Protein AF-A0A9E1MXI5-F1 (afdb_monomer)

Sequence (284 aa):
MLFLLLVFGCGGSERVVERAPMPFLSPFVDTPNLDAPAQVAEIVVINDTTAALSFNVTYGLHQPFLVAPLEAELGLVSLNGKKHMCDCQCGKGRCVECEEPRTELKTVNPGESWAFDWSGKLQSYRTDDDNGWCFDAFAAPAGPYLFKVMKGTAVGRARVVLPTKEKIELRVVEEEGKLTKCPLGEGMVERVARASLERLRRKGGFDERLKDCRVEDAVCVLPDEVEAEKKKRQSSACSVLAVPRGELEVLVYLPLPPDTVGGDVFSHFFDVDGTRVHRVVYTQ

Structure (mmCIF, N/CA/C/O backbone):
data_AF-A0A9E1MXI5-F1
#
_entry.id   AF-A0A9E1MXI5-F1
#
loop_
_atom_site.group_PDB
_atom_site.id
_atom_site.type_symbol
_atom_site.label_atom_id
_atom_site.label_alt_id
_atom_site.label_comp_id
_atom_site.label_asym_id
_atom_site.label_entity_id
_atom_site.label_seq_id
_atom_site.pdbx_PDB_ins_code
_atom_site.Cartn_x
_atom_site.Cartn_y
_atom_site.Cartn_z
_atom_site.occupancy
_atom_site.B_iso_or_equiv
_atom_site.auth_seq_id
_atom_site.auth_comp_id
_atom_site.auth_asym_id
_atom_site.auth_atom_id
_atom_site.pdbx_PDB_model_num
ATOM 1 N N . MET A 1 1 ? -39.745 40.866 -68.109 1.00 35.06 1 MET A N 1
ATOM 2 C CA . MET A 1 1 ? -39.868 39.956 -69.265 1.00 35.06 1 MET A CA 1
ATOM 3 C C . MET A 1 1 ? -39.237 38.627 -68.877 1.00 35.06 1 MET A C 1
ATOM 5 O O . MET A 1 1 ? -38.112 38.655 -68.412 1.00 35.06 1 MET A O 1
ATOM 9 N N . LEU A 1 2 ? -40.026 37.555 -68.994 1.00 32.66 2 LEU A N 1
ATOM 10 C CA . LEU A 1 2 ? -39.719 36.120 -69.120 1.00 32.66 2 LEU A CA 1
ATOM 11 C C . LEU A 1 2 ? -38.576 35.415 -68.340 1.00 32.66 2 LEU A C 1
ATOM 13 O O . LEU A 1 2 ? -37.409 35.779 -68.392 1.00 32.66 2 LEU A O 1
ATOM 17 N N . PHE A 1 3 ? -39.007 34.302 -67.735 1.00 32.47 3 PHE A N 1
ATOM 18 C CA . PHE A 1 3 ? -38.330 33.136 -67.150 1.00 32.47 3 PHE A CA 1
ATOM 19 C C . PHE A 1 3 ? -37.313 32.405 -68.054 1.00 32.47 3 PHE A C 1
ATOM 21 O O . PHE A 1 3 ? -37.551 32.306 -69.254 1.00 32.47 3 PHE A O 1
ATOM 28 N N . LEU A 1 4 ? -36.293 31.766 -67.447 1.00 35.28 4 LEU A N 1
ATOM 29 C CA . LEU A 1 4 ? -36.101 30.293 -67.269 1.00 35.28 4 LEU A CA 1
ATOM 30 C C . LEU A 1 4 ? -34.641 30.017 -66.806 1.00 35.28 4 LEU A C 1
ATOM 32 O O . LEU A 1 4 ? -33.717 30.513 -67.436 1.00 35.28 4 LEU A O 1
ATOM 36 N N . LEU A 1 5 ? -34.350 29.456 -65.619 1.00 38.53 5 LEU A N 1
ATOM 37 C CA . LEU A 1 5 ? -34.440 28.060 -65.116 1.00 38.53 5 LEU A CA 1
ATOM 38 C C . LEU A 1 5 ? -33.410 27.062 -65.694 1.00 38.53 5 LEU A C 1
ATOM 40 O O . LEU A 1 5 ? -33.493 26.741 -66.873 1.00 38.53 5 LEU A O 1
ATOM 44 N N . LEU A 1 6 ? -32.536 26.529 -64.813 1.00 37.66 6 LEU A N 1
ATOM 45 C CA . LEU A 1 6 ? -32.081 25.118 -64.630 1.00 37.66 6 LEU A CA 1
ATOM 46 C C . LEU A 1 6 ? -30.785 25.117 -63.766 1.00 37.66 6 LEU A C 1
ATOM 48 O O . LEU A 1 6 ? -29.785 25.666 -64.205 1.00 37.66 6 LEU A O 1
ATOM 52 N N . VAL A 1 7 ? -30.802 24.812 -62.455 1.00 36.75 7 VAL A N 1
ATOM 53 C CA . VAL A 1 7 ? -30.871 23.508 -61.728 1.00 36.75 7 VAL A CA 1
ATOM 54 C C . VAL A 1 7 ? -29.509 22.787 -61.609 1.00 36.75 7 VAL A C 1
ATOM 56 O O . VAL A 1 7 ? -28.701 22.843 -62.525 1.00 36.75 7 VAL A O 1
ATOM 59 N N . PHE A 1 8 ? -29.343 22.087 -60.469 1.00 35.34 8 PHE A N 1
ATOM 60 C CA . PHE A 1 8 ? -28.219 21.307 -59.899 1.00 35.34 8 PHE A CA 1
ATOM 61 C C . PHE A 1 8 ? -27.323 22.108 -58.933 1.00 35.34 8 PHE A C 1
ATOM 63 O O . PHE A 1 8 ? -26.694 23.072 -59.330 1.00 35.34 8 PHE A O 1
ATOM 70 N N . GLY A 1 9 ? -27.185 21.787 -57.646 1.00 27.69 9 GLY A N 1
ATOM 71 C CA . GLY A 1 9 ? -27.701 20.687 -56.839 1.00 27.69 9 GLY A CA 1
ATOM 72 C C . GLY A 1 9 ? -26.923 20.598 -55.515 1.00 27.69 9 GLY A C 1
ATOM 73 O O . GLY A 1 9 ? -25.747 20.936 -55.468 1.00 27.69 9 GLY A O 1
ATOM 74 N N . CYS A 1 10 ? -27.611 20.090 -54.491 1.00 32.59 10 CYS A N 1
ATOM 75 C CA . CYS A 1 10 ? -27.122 19.476 -53.248 1.00 32.59 10 CYS A CA 1
ATOM 76 C C . CYS A 1 10 ? -26.483 20.349 -52.152 1.00 32.59 10 CYS A C 1
ATOM 78 O O . CYS A 1 10 ? -25.391 20.892 -52.273 1.00 32.59 10 CYS A O 1
ATOM 80 N N . GLY A 1 11 ? -27.189 20.367 -51.016 1.00 28.16 11 GLY A N 1
ATOM 81 C CA . GLY A 1 11 ? -26.728 20.883 -49.739 1.00 28.16 11 GLY A CA 1
ATOM 82 C C . GLY A 1 11 ? -25.524 20.144 -49.157 1.00 28.16 11 GLY A C 1
ATOM 83 O O . GLY A 1 11 ? -25.212 19.006 -49.497 1.00 28.16 11 GLY A O 1
ATOM 84 N N . GLY A 1 12 ? -24.882 20.821 -48.217 1.00 31.66 12 GLY A N 1
ATOM 85 C CA . GLY A 1 12 ? -23.819 20.288 -47.386 1.00 31.66 12 GLY A CA 1
ATOM 86 C C . GLY A 1 12 ? -23.740 21.140 -46.136 1.00 31.66 12 GLY A C 1
ATOM 87 O O . GLY A 1 12 ? -23.006 22.119 -46.103 1.00 31.66 12 GLY A O 1
ATOM 88 N N . SER A 1 13 ? -24.582 20.784 -45.166 1.00 33.81 13 SER A N 1
ATOM 89 C CA . SER A 1 13 ? -24.552 21.249 -43.781 1.00 33.81 13 SER A CA 1
ATOM 90 C C . SER A 1 13 ? -23.116 21.328 -43.275 1.00 33.81 13 SER A C 1
ATOM 92 O O . SER A 1 13 ? -22.321 20.426 -43.556 1.00 33.81 13 SER A O 1
ATOM 94 N N . GLU A 1 14 ? -22.807 22.381 -42.517 1.00 32.41 14 GLU A N 1
ATOM 95 C CA . GLU A 1 14 ? -21.590 22.482 -41.718 1.00 32.41 14 GLU A CA 1
ATOM 96 C C . GLU A 1 14 ? -21.349 21.136 -41.030 1.00 32.41 14 GLU A C 1
ATOM 98 O O . GLU A 1 14 ? -22.114 20.712 -40.161 1.00 32.41 14 GLU A O 1
ATOM 103 N N . ARG A 1 15 ? -20.304 20.420 -41.458 1.00 30.75 15 ARG A N 1
ATOM 104 C CA . ARG A 1 15 ? -19.773 19.305 -40.684 1.00 30.75 15 ARG A CA 1
ATOM 105 C C . ARG A 1 15 ? -19.084 19.926 -39.480 1.00 30.75 15 ARG A C 1
ATOM 107 O O . ARG A 1 15 ? -17.875 20.144 -39.486 1.00 30.75 15 ARG A O 1
ATOM 114 N N . VAL A 1 16 ? -19.869 20.178 -38.436 1.00 30.22 16 VAL A N 1
ATOM 115 C CA . VAL A 1 16 ? -19.395 19.941 -37.078 1.00 30.22 16 VAL A CA 1
ATOM 116 C C . VAL A 1 16 ? -18.851 18.522 -37.120 1.00 30.22 16 VAL A C 1
ATOM 118 O O . VAL A 1 16 ? -19.592 17.565 -37.341 1.00 30.22 16 VAL A O 1
ATOM 121 N N . VAL A 1 17 ? -17.531 18.392 -37.040 1.00 30.12 17 VAL A N 1
ATOM 122 C CA . VAL A 1 17 ? -16.924 17.107 -36.732 1.00 30.12 17 VAL A CA 1
ATOM 123 C C . VAL A 1 17 ? -17.406 16.807 -35.320 1.00 30.12 17 VAL A C 1
ATOM 125 O O . VAL A 1 17 ? -16.814 17.265 -34.345 1.00 30.12 17 VAL A O 1
ATOM 128 N N . GLU A 1 18 ? -18.537 16.104 -35.218 1.00 27.61 18 GLU A N 1
ATOM 129 C CA . GLU A 1 18 ? -18.842 15.272 -34.067 1.00 27.61 18 GLU A CA 1
ATOM 130 C C . GLU A 1 18 ? -17.586 14.432 -33.872 1.00 27.61 18 GLU A C 1
ATOM 132 O O . GLU A 1 18 ? -17.313 13.480 -34.607 1.00 27.61 18 GLU A O 1
ATOM 137 N N . ARG A 1 19 ? -16.751 14.844 -32.914 1.00 28.86 19 ARG A N 1
ATOM 138 C CA . ARG A 1 19 ? -15.863 13.906 -32.255 1.00 28.86 19 ARG A CA 1
ATOM 139 C C . ARG A 1 19 ? -16.803 12.848 -31.713 1.00 28.86 19 ARG A C 1
ATOM 141 O O . ARG A 1 19 ? -17.439 13.060 -30.684 1.00 28.86 19 ARG A O 1
ATOM 148 N N . ALA A 1 20 ? -16.909 11.741 -32.442 1.00 26.41 20 ALA A N 1
ATOM 149 C CA . ALA A 1 20 ? -17.376 10.500 -31.870 1.00 26.41 20 ALA A CA 1
ATOM 150 C C . ALA A 1 20 ? -16.658 10.374 -30.519 1.00 26.41 20 ALA A C 1
ATOM 152 O O . ALA A 1 20 ? -15.431 10.558 -30.490 1.00 26.41 20 ALA A O 1
ATOM 153 N N . PRO A 1 21 ? -17.377 10.174 -29.403 1.00 30.00 21 PRO A N 1
ATOM 154 C CA . PRO A 1 21 ? -16.717 9.903 -28.144 1.00 30.00 21 PRO A CA 1
ATOM 155 C C . PRO A 1 21 ? -15.820 8.701 -28.410 1.00 30.00 21 PRO A C 1
ATOM 157 O O . PRO A 1 21 ? -16.299 7.616 -28.742 1.00 30.00 21 PRO A O 1
ATOM 160 N N . MET A 1 22 ? -14.505 8.925 -28.373 1.00 26.84 22 MET A N 1
ATOM 161 C CA . MET A 1 22 ? -13.573 7.814 -28.386 1.00 26.84 22 MET A CA 1
ATOM 162 C C . MET A 1 22 ? -13.999 6.924 -27.222 1.00 26.84 22 MET A C 1
ATOM 164 O O . MET A 1 22 ? -14.214 7.463 -26.130 1.00 26.84 22 MET A O 1
ATOM 168 N N . PRO A 1 23 ? -14.176 5.610 -27.424 1.00 27.75 23 PRO A N 1
ATOM 169 C CA . PRO A 1 23 ? -14.379 4.720 -26.304 1.00 27.75 23 PRO A CA 1
ATOM 170 C C . PRO A 1 23 ? -13.105 4.807 -25.469 1.00 27.75 23 PRO A C 1
ATOM 172 O O . PRO A 1 23 ? -12.073 4.225 -25.801 1.00 27.75 23 PRO A O 1
ATOM 175 N N . PHE A 1 24 ? -13.159 5.612 -24.411 1.00 30.59 24 PHE A N 1
ATOM 176 C CA . PHE A 1 24 ? -12.214 5.531 -23.322 1.00 30.59 24 PHE A CA 1
ATOM 177 C C . PHE A 1 24 ? -12.440 4.148 -22.722 1.00 30.59 24 PHE A C 1
ATOM 179 O O . PHE A 1 24 ? -13.356 3.932 -21.931 1.00 30.59 24 PHE A O 1
ATOM 186 N N . LEU A 1 25 ? -11.613 3.196 -23.141 1.00 26.44 25 LEU A N 1
ATOM 187 C CA . LEU A 1 25 ? -11.327 2.010 -22.355 1.00 26.44 25 LEU A CA 1
ATOM 188 C C . LEU A 1 25 ? -10.537 2.498 -21.140 1.00 26.44 25 LEU A C 1
ATOM 190 O O . LEU A 1 25 ? -9.312 2.447 -21.092 1.00 26.44 25 LEU A O 1
ATOM 194 N N . SER A 1 26 ? -11.266 3.075 -20.188 1.00 31.66 26 SER A N 1
ATOM 195 C CA . SER A 1 26 ? -10.793 3.214 -18.822 1.00 31.66 26 SER A CA 1
ATOM 196 C C . SER A 1 26 ? -10.493 1.793 -18.330 1.00 31.66 26 SER A C 1
ATOM 198 O O . SER A 1 26 ? -11.356 0.932 -18.497 1.00 31.66 26 SER A O 1
ATOM 200 N N . PRO A 1 27 ? -9.323 1.496 -17.739 1.00 29.91 27 PRO A N 1
ATOM 201 C CA . PRO A 1 27 ? -8.987 0.145 -17.281 1.00 29.91 27 PRO A CA 1
ATOM 202 C C . PRO A 1 27 ? -9.762 -0.267 -16.014 1.00 29.91 27 PRO A C 1
ATOM 204 O O . PRO A 1 27 ? -9.386 -1.208 -15.321 1.00 29.91 27 PRO A O 1
ATOM 207 N N . PHE A 1 28 ? -10.870 0.407 -15.706 1.00 36.94 28 PHE A N 1
ATOM 208 C CA . PHE A 1 28 ? -11.810 -0.064 -14.707 1.00 36.94 28 PHE A CA 1
ATOM 209 C C . PHE A 1 28 ? -12.621 -1.201 -15.326 1.00 36.94 28 PHE A C 1
ATOM 211 O O . PHE A 1 28 ? -13.532 -0.980 -16.123 1.00 36.94 28 PHE A O 1
ATOM 218 N N . VAL A 1 29 ? -12.235 -2.423 -14.954 1.00 39.66 29 VAL A N 1
ATOM 219 C CA . VAL A 1 29 ? -13.127 -3.576 -14.766 1.00 39.66 29 VAL A CA 1
ATOM 220 C C . VAL A 1 29 ? -14.549 -3.079 -14.497 1.00 39.66 29 VAL A C 1
ATOM 222 O O . VAL A 1 29 ? -14.688 -2.235 -13.618 1.00 39.66 29 VAL A O 1
ATOM 225 N N . ASP A 1 30 ? -15.524 -3.566 -15.280 1.00 39.00 30 ASP A N 1
ATOM 226 C CA . ASP A 1 30 ? -16.982 -3.388 -15.172 1.00 39.00 30 ASP A CA 1
ATOM 227 C C . ASP A 1 30 ? -17.447 -2.199 -14.324 1.00 39.00 30 ASP A C 1
ATOM 229 O O . ASP A 1 30 ? -17.249 -2.187 -13.113 1.00 39.00 30 ASP A O 1
ATOM 233 N N . THR A 1 31 ? -18.129 -1.234 -14.959 1.00 38.91 31 THR A N 1
ATOM 234 C CA . THR A 1 31 ? -18.769 -0.069 -14.313 1.00 38.91 31 THR A CA 1
ATOM 235 C C . THR A 1 31 ? -19.131 -0.383 -12.856 1.00 38.91 31 THR A C 1
ATOM 237 O O . THR A 1 31 ? -20.004 -1.230 -12.637 1.00 38.91 31 THR A O 1
ATOM 240 N N . PRO A 1 32 ? -18.437 0.214 -11.860 1.00 50.84 32 PRO A N 1
ATOM 241 C CA . PRO A 1 32 ? -18.594 -0.193 -10.474 1.00 50.84 32 PRO A CA 1
ATOM 242 C C . PRO A 1 32 ? -20.067 -0.105 -10.114 1.00 50.84 32 PRO A C 1
ATOM 244 O O . PRO A 1 32 ? -20.678 0.952 -10.270 1.00 50.84 32 PRO A O 1
ATOM 247 N N . ASN A 1 33 ? -20.658 -1.220 -9.691 1.00 48.62 33 ASN A N 1
ATOM 248 C CA . ASN A 1 33 ? -22.068 -1.231 -9.343 1.00 48.62 33 ASN A CA 1
ATOM 249 C C . ASN A 1 33 ? -22.260 -0.370 -8.084 1.00 48.62 33 ASN A C 1
ATOM 251 O O . ASN A 1 33 ? -22.013 -0.820 -6.962 1.00 48.62 33 ASN A O 1
ATOM 255 N N . LEU A 1 34 ? -22.663 0.887 -8.288 1.00 54.41 34 LEU A N 1
ATOM 256 C CA . LEU A 1 34 ? -22.890 1.884 -7.238 1.00 54.41 34 LEU A CA 1
ATOM 257 C C . LEU A 1 34 ? -23.963 1.415 -6.236 1.00 54.41 34 LEU A C 1
ATOM 259 O O . LEU A 1 34 ? -23.921 1.798 -5.059 1.00 54.41 34 LEU A O 1
ATOM 263 N N . ASP A 1 35 ? -24.845 0.515 -6.684 1.00 53.34 35 ASP A N 1
ATOM 264 C CA . ASP A 1 35 ? -26.020 0.019 -5.968 1.00 53.34 35 ASP A CA 1
ATOM 265 C C . ASP A 1 35 ? -25.824 -1.360 -5.314 1.00 53.34 35 ASP A C 1
ATOM 267 O O . ASP A 1 35 ? -26.742 -1.875 -4.670 1.00 53.34 35 ASP A O 1
ATOM 271 N N . ALA A 1 36 ? -24.641 -1.980 -5.426 1.00 56.03 36 ALA A N 1
ATOM 272 C CA . ALA A 1 36 ? -24.388 -3.250 -4.748 1.00 56.03 36 ALA A CA 1
ATOM 273 C C . ALA A 1 36 ? -24.484 -3.077 -3.212 1.00 56.03 36 ALA A C 1
ATOM 275 O O . ALA A 1 36 ? -23.957 -2.097 -2.665 1.00 56.03 36 ALA A O 1
ATOM 276 N N . PRO A 1 37 ? -25.150 -4.007 -2.494 1.00 53.72 37 PRO A N 1
ATOM 277 C CA . PRO A 1 37 ? -25.359 -3.883 -1.060 1.00 53.72 37 PRO A CA 1
ATOM 278 C C . PRO A 1 37 ? -24.015 -3.892 -0.340 1.00 53.72 37 PRO A C 1
ATOM 280 O O . PRO A 1 37 ? -23.252 -4.857 -0.400 1.00 53.72 37 PRO A O 1
ATOM 283 N N . ALA A 1 38 ? -23.737 -2.792 0.348 1.00 59.81 38 ALA A N 1
ATOM 284 C CA . ALA A 1 38 ? -22.525 -2.639 1.118 1.00 59.81 38 ALA A CA 1
ATOM 285 C C . ALA A 1 38 ? -22.622 -3.502 2.384 1.00 59.81 38 ALA A C 1
ATOM 287 O O . ALA A 1 38 ? -23.613 -3.438 3.117 1.00 59.81 38 ALA A O 1
ATOM 288 N N . GLN A 1 39 ? -21.628 -4.358 2.619 1.00 66.12 39 GLN A N 1
ATOM 289 C CA . GLN A 1 39 ? -21.562 -5.142 3.849 1.00 66.12 39 GLN A CA 1
ATOM 290 C C . GLN A 1 39 ? -20.803 -4.328 4.889 1.00 66.12 39 GLN A C 1
ATOM 292 O O . GLN A 1 39 ? -19.625 -4.030 4.711 1.00 66.12 39 GLN A O 1
ATOM 297 N N . VAL A 1 40 ? -21.504 -3.938 5.953 1.00 67.50 40 VAL A N 1
ATOM 298 C CA . VAL A 1 40 ? -20.901 -3.205 7.066 1.00 67.50 40 VAL A CA 1
ATOM 299 C C . VAL A 1 40 ? -19.959 -4.150 7.805 1.00 67.50 40 VAL A C 1
ATOM 301 O O . VAL A 1 40 ? -20.394 -5.197 8.287 1.00 67.50 40 VAL A O 1
ATOM 304 N N . ALA A 1 41 ? -18.687 -3.772 7.890 1.00 80.81 41 ALA A N 1
ATOM 305 C CA . ALA A 1 41 ? -17.680 -4.456 8.690 1.00 80.81 41 ALA A CA 1
ATOM 306 C C . ALA A 1 41 ? -17.201 -3.521 9.807 1.00 80.81 41 ALA A C 1
ATOM 308 O O . ALA A 1 41 ? -17.111 -2.306 9.615 1.00 80.81 41 ALA A O 1
ATOM 309 N N . GLU A 1 42 ? -16.887 -4.083 10.972 1.00 89.38 42 GLU A N 1
ATOM 310 C CA . GLU A 1 42 ? -16.234 -3.346 12.056 1.00 89.38 42 GLU A CA 1
ATOM 311 C C . GLU A 1 42 ? -14.718 -3.363 11.826 1.00 89.38 42 GLU A C 1
ATOM 313 O O . GLU A 1 42 ? -14.125 -4.430 11.647 1.00 89.38 42 GLU A O 1
ATOM 318 N N . ILE A 1 43 ? -14.084 -2.191 11.851 1.00 90.81 43 ILE A N 1
ATOM 319 C CA . ILE A 1 43 ? -12.624 -2.068 11.849 1.00 90.81 43 ILE A CA 1
ATOM 320 C C . ILE A 1 43 ? -12.176 -1.728 13.264 1.00 90.81 43 ILE A C 1
ATOM 322 O O . ILE A 1 43 ? -12.705 -0.801 13.880 1.00 90.81 43 ILE A O 1
ATOM 326 N N . VAL A 1 44 ? -11.180 -2.458 13.770 1.00 94.19 44 VAL A N 1
ATOM 327 C CA . VAL A 1 44 ? -10.645 -2.258 15.119 1.00 94.19 44 VAL A CA 1
ATOM 328 C C . VAL A 1 44 ? -9.141 -2.079 15.091 1.00 94.19 44 VAL A C 1
ATOM 330 O O . VAL A 1 44 ? -8.397 -2.975 14.707 1.00 94.19 44 VAL A O 1
ATOM 333 N N . VAL A 1 45 ? -8.698 -0.909 15.537 1.00 94.38 45 VAL A N 1
ATOM 334 C CA . VAL A 1 45 ? -7.288 -0.574 15.729 1.00 94.38 45 VAL A CA 1
ATOM 335 C C . VAL A 1 45 ? -6.894 -0.958 17.148 1.00 94.38 45 VAL A C 1
ATOM 337 O O . VAL A 1 45 ? -7.498 -0.466 18.098 1.00 94.38 45 VAL A O 1
ATOM 340 N N . ILE A 1 46 ? -5.893 -1.821 17.294 1.00 96.44 46 ILE A N 1
ATOM 341 C CA . ILE A 1 46 ? -5.385 -2.303 18.585 1.00 96.44 46 ILE A CA 1
ATOM 342 C C . ILE A 1 46 ? -3.964 -1.767 18.747 1.00 96.44 46 ILE A C 1
ATOM 344 O O . ILE A 1 46 ? -3.121 -2.006 17.883 1.00 96.44 46 ILE A O 1
ATOM 348 N N . ASN A 1 47 ? -3.701 -1.016 19.815 1.00 96.81 47 ASN A N 1
ATOM 349 C CA . ASN A 1 47 ? -2.382 -0.440 20.054 1.00 96.81 47 ASN A CA 1
ATOM 350 C C . ASN A 1 47 ? -1.512 -1.393 20.889 1.00 96.81 47 ASN A C 1
ATOM 352 O O . ASN A 1 47 ? -1.553 -1.346 22.116 1.00 96.81 47 ASN A O 1
ATOM 356 N N . ASP A 1 48 ? -0.694 -2.208 20.224 1.00 95.38 48 ASP A N 1
ATOM 357 C CA . ASP A 1 48 ? 0.285 -3.095 20.868 1.00 95.38 48 ASP A CA 1
ATOM 358 C C . ASP A 1 48 ? 1.673 -2.418 21.019 1.00 95.38 48 ASP A C 1
ATOM 360 O O . ASP A 1 48 ? 2.661 -3.080 21.338 1.00 95.38 48 ASP A O 1
ATOM 364 N N . THR A 1 49 ? 1.777 -1.101 20.784 1.00 92.88 49 THR A N 1
ATOM 365 C CA . THR A 1 49 ? 3.024 -0.329 20.954 1.00 92.88 49 THR A CA 1
ATOM 366 C C . THR A 1 49 ? 3.225 0.148 22.392 1.00 92.88 49 THR A C 1
ATOM 368 O O . THR A 1 49 ? 2.350 0.004 23.248 1.00 92.88 49 THR A O 1
ATOM 371 N N . THR A 1 50 ? 4.378 0.765 22.665 1.00 92.62 50 THR A N 1
ATOM 372 C CA . THR A 1 50 ? 4.690 1.308 23.996 1.00 92.62 50 THR A CA 1
ATOM 373 C C . THR A 1 50 ? 4.153 2.724 24.231 1.00 92.62 50 THR A C 1
ATOM 375 O O . THR A 1 50 ? 4.124 3.190 25.372 1.00 92.62 50 THR A O 1
ATOM 378 N N . ALA A 1 51 ? 3.699 3.413 23.179 1.00 92.88 51 ALA A N 1
ATOM 379 C CA . ALA A 1 51 ? 3.272 4.810 23.225 1.00 92.88 51 ALA A CA 1
ATOM 380 C C . ALA A 1 51 ? 1.811 4.995 22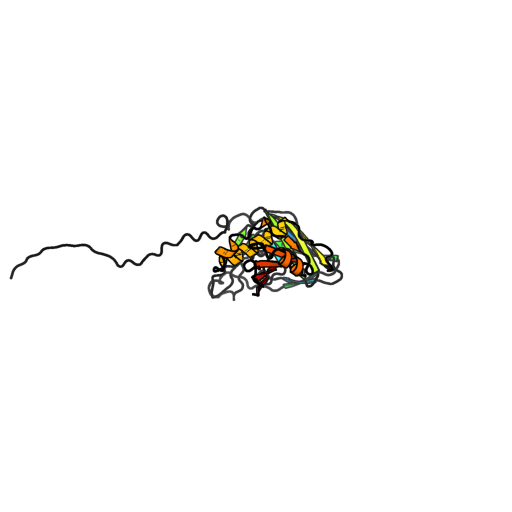.784 1.00 92.88 51 ALA A C 1
ATOM 382 O O . ALA A 1 51 ? 1.232 4.181 22.068 1.00 92.88 51 ALA A O 1
ATOM 383 N N . ALA A 1 52 ? 1.188 6.099 23.203 1.00 93.69 52 ALA A N 1
ATOM 384 C CA . ALA A 1 52 ? -0.155 6.438 22.745 1.00 93.69 52 ALA A CA 1
ATOM 385 C C . ALA A 1 52 ? -0.148 6.829 21.257 1.00 93.69 52 ALA A C 1
ATOM 387 O O . ALA A 1 52 ? 0.675 7.632 20.809 1.00 93.69 52 ALA A O 1
ATOM 388 N N . LEU A 1 53 ? -1.112 6.311 20.498 1.00 92.75 53 LEU A N 1
ATOM 389 C CA . LEU A 1 53 ? -1.278 6.615 19.079 1.00 92.75 53 LEU A CA 1
ATOM 390 C C . LEU A 1 53 ? -2.390 7.644 18.904 1.00 92.75 53 LEU A C 1
ATOM 392 O O . LEU A 1 53 ? -3.509 7.427 19.353 1.00 92.75 53 LEU A O 1
ATOM 396 N N . SER A 1 54 ? -2.087 8.769 18.253 1.00 90.88 54 SER A N 1
ATOM 397 C CA . SER A 1 54 ? -3.060 9.836 17.973 1.00 90.88 54 SER A CA 1
ATOM 398 C C . SER A 1 54 ? -3.308 9.972 16.474 1.00 90.88 54 SER A C 1
ATOM 400 O O . SER A 1 54 ? -2.392 10.317 15.714 1.00 90.88 54 SER A O 1
ATOM 402 N N . PHE A 1 55 ? -4.544 9.729 16.055 1.00 85.88 55 PHE A N 1
ATOM 403 C CA . PHE A 1 55 ? -4.991 9.755 14.669 1.00 85.88 55 PHE A CA 1
ATOM 404 C C . PHE A 1 55 ? -5.896 10.957 14.420 1.00 85.88 55 PHE A C 1
ATOM 406 O O . PHE A 1 55 ? -6.845 11.185 15.165 1.00 85.88 55 PHE A O 1
ATOM 413 N N . ASN A 1 56 ? -5.625 11.689 13.342 1.00 79.56 56 ASN A N 1
ATOM 414 C CA . ASN A 1 56 ? -6.584 12.641 12.796 1.00 79.56 56 ASN A CA 1
ATOM 415 C C . ASN A 1 56 ? -7.519 11.853 11.889 1.00 79.56 56 ASN A C 1
ATOM 417 O O . ASN A 1 56 ? -7.161 11.517 10.760 1.00 79.56 56 ASN A O 1
ATOM 421 N N . VAL A 1 57 ? -8.684 11.499 12.408 1.00 74.19 57 VAL A N 1
ATOM 422 C CA . VAL A 1 57 ? -9.697 10.773 11.659 1.00 74.19 57 VAL A CA 1
ATOM 423 C C . VAL A 1 57 ? -10.397 11.783 10.771 1.00 74.19 57 VAL A C 1
ATOM 425 O O . VAL A 1 57 ? -11.126 12.656 11.235 1.00 74.19 57 VAL A O 1
ATOM 428 N N . THR A 1 58 ? -10.107 11.672 9.484 1.00 68.00 58 THR A N 1
ATOM 429 C CA . THR A 1 58 ? -10.845 12.323 8.410 1.00 68.00 58 THR A CA 1
ATOM 430 C C . THR A 1 58 ? -11.306 11.222 7.465 1.00 68.00 58 THR A C 1
ATOM 432 O O . THR A 1 58 ? -10.751 10.125 7.474 1.00 68.00 58 THR A O 1
ATOM 435 N N . TYR A 1 59 ? -12.307 11.506 6.648 1.00 61.22 59 TYR A N 1
ATOM 436 C CA . TYR A 1 59 ? -12.807 10.583 5.624 1.00 61.22 59 TYR A CA 1
ATOM 437 C C . TYR A 1 59 ? -12.511 11.128 4.206 1.00 61.22 59 TYR A C 1
ATOM 439 O O . TYR A 1 59 ? -13.210 10.815 3.248 1.00 61.22 59 TYR A O 1
ATOM 447 N N . GLY A 1 60 ? -11.488 11.987 4.089 1.00 59.12 60 GLY A N 1
ATOM 448 C CA . GLY A 1 60 ? -10.990 12.578 2.839 1.00 59.12 60 GLY A CA 1
ATOM 449 C C . GLY A 1 60 ? -9.554 12.137 2.521 1.00 59.12 60 GLY A C 1
ATOM 450 O O . GLY A 1 60 ? -9.130 11.049 2.914 1.00 59.12 60 GLY A O 1
ATOM 451 N N . LEU A 1 61 ? -8.767 12.994 1.854 1.00 57.06 61 LEU A N 1
ATOM 452 C CA . LEU A 1 61 ? -7.389 12.682 1.419 1.00 57.06 61 LEU A CA 1
ATOM 453 C C . LEU A 1 61 ? -6.412 12.371 2.564 1.00 57.06 61 LEU A C 1
ATOM 455 O O . LEU A 1 61 ? -5.375 11.738 2.348 1.00 57.06 61 LEU A O 1
ATOM 459 N N . HIS A 1 62 ? -6.731 12.826 3.773 1.00 62.12 62 HIS A N 1
ATOM 460 C CA . HIS A 1 62 ? -5.862 12.756 4.945 1.00 62.12 62 HIS A CA 1
ATOM 461 C C . HIS A 1 62 ? -6.291 11.692 5.957 1.00 62.12 62 HIS A C 1
ATOM 463 O O . HIS A 1 62 ? -5.885 11.754 7.120 1.00 62.12 62 HIS A O 1
ATOM 469 N N . GLN A 1 63 ? -7.124 10.728 5.553 1.00 71.81 63 GLN A N 1
ATOM 470 C CA . GLN A 1 63 ? -7.502 9.642 6.449 1.00 71.81 63 GLN A CA 1
ATOM 471 C C . GLN A 1 63 ? -6.256 8.825 6.857 1.00 71.81 63 GLN A C 1
ATOM 473 O O . GLN A 1 63 ? -5.354 8.615 6.040 1.00 71.81 63 GLN A O 1
ATOM 478 N N . PRO A 1 64 ? -6.187 8.320 8.100 1.00 72.56 64 PRO A N 1
ATOM 479 C CA . PRO A 1 64 ? -5.023 7.577 8.586 1.00 72.56 64 PRO A CA 1
ATOM 480 C C . PRO A 1 64 ? -4.972 6.132 8.057 1.00 72.56 64 PRO A C 1
ATOM 482 O O . PRO A 1 64 ? -4.011 5.410 8.328 1.00 72.56 64 PRO A O 1
ATOM 485 N N . PHE A 1 65 ? -6.006 5.709 7.323 1.00 80.69 65 PHE A N 1
ATOM 486 C CA . PHE A 1 65 ? -6.178 4.358 6.809 1.00 80.69 65 PHE A CA 1
ATOM 487 C C . PHE A 1 65 ? -5.827 4.271 5.329 1.00 80.69 65 PHE A C 1
ATOM 489 O O . PHE A 1 65 ? -6.284 5.072 4.510 1.00 80.69 65 PHE A O 1
ATOM 496 N N . LEU A 1 66 ? -5.073 3.240 4.981 1.00 79.94 66 LEU A N 1
ATOM 497 C CA . LEU A 1 66 ? -4.825 2.845 3.608 1.00 79.94 66 LEU A CA 1
ATOM 498 C C . LEU A 1 66 ? -5.496 1.498 3.357 1.00 79.94 66 LEU A C 1
ATOM 500 O O . LEU A 1 66 ? -5.385 0.575 4.165 1.00 79.94 66 LEU A O 1
ATOM 504 N N . VAL A 1 67 ? -6.185 1.403 2.226 1.00 84.06 67 VAL A N 1
ATOM 505 C CA . VAL A 1 67 ? -6.744 0.153 1.719 1.00 84.06 67 VAL A CA 1
ATOM 506 C C . VAL A 1 67 ? -6.193 -0.052 0.326 1.00 84.06 67 VAL A C 1
ATOM 508 O O . VAL A 1 67 ? -6.156 0.891 -0.460 1.00 84.06 67 VAL A O 1
ATOM 511 N N . ALA A 1 68 ? -5.755 -1.265 0.023 1.00 82.38 68 ALA A N 1
ATOM 512 C CA . ALA A 1 68 ? -5.233 -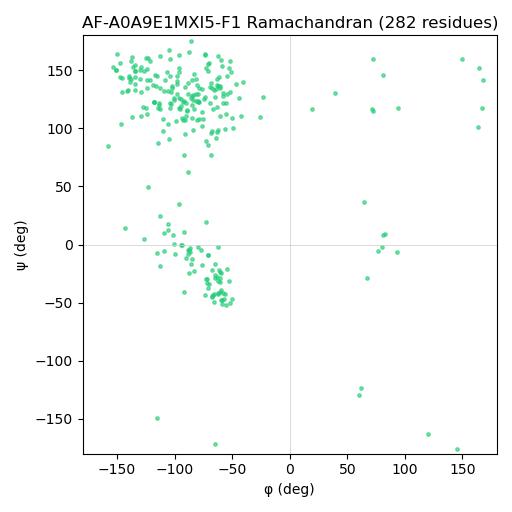1.582 -1.294 1.00 82.38 68 ALA A CA 1
ATOM 513 C C . ALA A 1 68 ? -5.669 -2.976 -1.741 1.00 82.38 68 ALA A C 1
ATOM 515 O O . ALA A 1 68 ? -5.522 -3.924 -0.962 1.00 82.38 68 ALA A O 1
ATOM 516 N N . PRO A 1 69 ? -6.173 -3.126 -2.978 1.00 81.69 69 PRO A N 1
ATOM 517 C CA . PRO A 1 69 ? -6.324 -4.445 -3.570 1.00 81.69 69 PRO A CA 1
ATOM 518 C C . PRO A 1 69 ? -4.937 -5.076 -3.733 1.00 81.69 69 PRO A C 1
ATOM 520 O O . PRO A 1 69 ? -3.982 -4.412 -4.136 1.00 81.69 69 PRO A O 1
ATOM 523 N N . LEU A 1 70 ? -4.810 -6.359 -3.400 1.00 76.56 70 LEU A N 1
ATOM 524 C CA . LEU A 1 70 ? -3.537 -7.073 -3.520 1.00 76.56 70 LEU A CA 1
ATOM 525 C C . LEU A 1 70 ? -3.278 -7.591 -4.940 1.00 76.56 70 LEU A C 1
ATOM 527 O O . LEU A 1 70 ? -2.113 -7.792 -5.283 1.00 76.56 70 LEU A O 1
ATOM 531 N N . GLU A 1 71 ? -4.337 -7.763 -5.736 1.00 70.38 71 GLU A N 1
ATOM 532 C CA . GLU A 1 71 ? -4.318 -8.375 -7.076 1.00 70.38 71 GLU A CA 1
ATOM 533 C C . GLU A 1 71 ? -4.695 -7.413 -8.219 1.00 70.38 71 GLU A C 1
ATOM 535 O O . GLU A 1 71 ? -4.570 -7.780 -9.383 1.00 70.38 71 GLU A O 1
ATOM 540 N N . ALA A 1 72 ? -5.143 -6.189 -7.922 1.00 63.62 72 ALA A N 1
ATOM 541 C CA . ALA A 1 72 ? -5.539 -5.209 -8.940 1.00 63.62 72 ALA A CA 1
ATOM 542 C C . ALA A 1 72 ? -4.491 -4.096 -9.123 1.00 63.62 72 ALA A C 1
ATOM 544 O O . ALA A 1 72 ? -3.588 -3.934 -8.297 1.00 63.62 72 ALA A O 1
ATOM 545 N N . GLU A 1 73 ? -4.629 -3.308 -10.199 1.00 62.12 73 GLU A N 1
ATOM 546 C CA . GLU A 1 73 ? -3.808 -2.112 -10.422 1.00 62.12 73 GLU A CA 1
ATOM 547 C C . GLU A 1 73 ? -3.873 -1.154 -9.217 1.00 62.12 73 GLU A C 1
ATOM 549 O O . GLU A 1 73 ? -4.908 -0.998 -8.560 1.00 62.12 73 GLU A O 1
ATOM 554 N N . LEU A 1 74 ? -2.752 -0.480 -8.941 1.00 58.50 74 LEU A N 1
ATOM 555 C CA . LEU A 1 74 ? -2.645 0.477 -7.843 1.00 58.50 74 LEU A CA 1
ATOM 556 C C . LEU A 1 74 ? -3.495 1.724 -8.120 1.00 58.50 74 LEU A C 1
ATOM 558 O O . LEU A 1 74 ? -3.056 2.668 -8.780 1.00 58.50 74 LEU A O 1
ATOM 562 N N . GLY A 1 75 ? -4.708 1.735 -7.576 1.00 58.41 75 GLY A N 1
ATOM 563 C CA . GLY A 1 75 ? -5.559 2.914 -7.474 1.00 58.41 75 GLY A CA 1
ATOM 564 C C . GLY A 1 75 ? -5.425 3.593 -6.110 1.00 58.41 75 GLY A C 1
ATOM 565 O O . GLY A 1 75 ? -5.228 2.938 -5.088 1.00 58.41 75 GLY A O 1
ATOM 566 N N . LEU A 1 76 ? -5.577 4.919 -6.073 1.00 60.22 76 LEU A N 1
ATOM 567 C CA . LEU A 1 76 ? -5.804 5.644 -4.821 1.00 60.22 76 LEU A CA 1
ATOM 568 C C . LEU A 1 76 ? -7.233 5.351 -4.354 1.00 60.22 76 LEU A C 1
ATOM 570 O O . LEU A 1 76 ? -8.167 6.061 -4.728 1.00 60.22 76 LEU A O 1
ATOM 574 N N . VAL A 1 77 ? -7.393 4.289 -3.566 1.00 72.19 77 VAL A N 1
ATOM 575 C CA . VAL A 1 77 ? -8.660 3.959 -2.910 1.00 72.19 77 VAL A CA 1
ATOM 576 C C . VAL A 1 77 ? -8.581 4.263 -1.420 1.00 72.19 77 VAL A C 1
ATOM 578 O O . VAL A 1 77 ? -7.520 4.238 -0.795 1.00 72.19 77 VAL A O 1
ATOM 581 N N . SER A 1 78 ? -9.718 4.628 -0.855 1.00 75.56 78 SER A N 1
ATOM 582 C CA . SER A 1 78 ? -9.865 5.006 0.545 1.00 75.56 78 SER A CA 1
ATOM 583 C C . SER A 1 78 ? -11.116 4.378 1.136 1.00 75.56 78 SER A C 1
ATOM 585 O O . SER A 1 78 ? -12.006 3.958 0.394 1.00 75.56 78 SER A O 1
ATOM 587 N N . LEU A 1 79 ? -11.188 4.304 2.465 1.00 77.31 79 LEU A N 1
ATOM 588 C CA . LEU A 1 79 ? -12.421 3.894 3.127 1.00 77.31 79 LEU A CA 1
ATOM 589 C C . LEU A 1 79 ? -13.491 4.950 2.850 1.00 77.31 79 LEU A C 1
ATOM 591 O O . LEU A 1 79 ? -13.275 6.130 3.108 1.00 77.31 79 LEU A O 1
ATOM 595 N N . ASN A 1 80 ? -14.653 4.534 2.352 1.00 72.50 80 ASN A N 1
ATOM 596 C CA . ASN A 1 80 ? -15.810 5.416 2.358 1.00 72.50 80 ASN A CA 1
ATOM 597 C C . ASN A 1 80 ? -16.449 5.414 3.754 1.00 72.50 80 ASN A C 1
ATOM 599 O O . ASN A 1 80 ? -16.767 4.350 4.304 1.00 72.50 80 ASN A O 1
ATOM 603 N N . GLY A 1 81 ? -16.694 6.603 4.300 1.00 60.09 81 GLY A N 1
ATOM 604 C CA . GLY A 1 81 ? -17.505 6.772 5.505 1.00 60.09 81 GLY A CA 1
ATOM 605 C C . GLY A 1 81 ? -18.973 6.371 5.289 1.00 60.09 81 GLY A C 1
ATOM 606 O O . GLY A 1 81 ? -19.357 5.821 4.257 1.00 60.09 81 GLY A O 1
ATOM 607 N N . LYS A 1 82 ? -19.840 6.650 6.272 1.00 54.25 82 LYS A N 1
ATOM 608 C CA . LYS A 1 82 ? -21.290 6.379 6.157 1.00 54.25 82 LYS A CA 1
ATOM 609 C C . LYS A 1 82 ? -22.024 7.326 5.180 1.00 54.25 82 LYS A C 1
ATOM 611 O O . LYS A 1 82 ? -23.192 7.077 4.897 1.00 54.25 82 LYS A O 1
ATOM 616 N N . LYS A 1 83 ? -21.390 8.395 4.675 1.00 54.72 83 LYS A N 1
ATOM 617 C CA . LYS A 1 83 ? -22.002 9.428 3.810 1.00 54.72 83 LYS A CA 1
ATOM 618 C C . 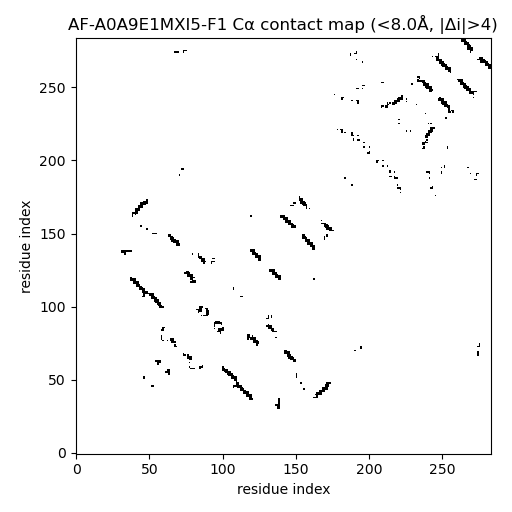LYS A 1 83 ? -21.077 9.836 2.658 1.00 54.72 83 LYS A C 1
ATOM 620 O O . LYS A 1 83 ? -19.872 9.645 2.765 1.00 54.72 83 LYS A O 1
ATOM 625 N N . HIS A 1 84 ? -21.650 10.398 1.587 1.00 54.88 84 HIS A N 1
ATOM 626 C CA . HIS A 1 84 ? -20.900 11.009 0.481 1.00 54.88 84 HIS A CA 1
ATOM 627 C C . HIS A 1 84 ? -20.040 12.170 0.982 1.00 54.88 84 HIS A C 1
ATOM 629 O O . HIS A 1 84 ? -20.511 13.006 1.755 1.00 54.88 84 HIS A O 1
ATOM 635 N N . MET A 1 85 ? -18.786 12.225 0.532 1.00 57.34 85 MET A N 1
ATOM 636 C CA . MET A 1 85 ? -17.825 13.223 0.987 1.00 57.34 85 MET A CA 1
ATOM 637 C C . MET A 1 85 ? -17.061 13.844 -0.171 1.00 57.34 85 MET A C 1
ATOM 639 O O . MET A 1 85 ? -16.819 13.207 -1.195 1.00 57.34 85 MET A O 1
ATOM 643 N N . CYS A 1 86 ? -16.686 15.106 0.010 1.00 59.44 86 CYS A N 1
ATOM 644 C CA . CYS A 1 86 ? -15.838 15.829 -0.918 1.00 59.44 86 CYS A CA 1
ATOM 645 C C . CYS A 1 86 ? -14.826 16.687 -0.141 1.00 59.44 86 CYS A C 1
ATOM 647 O O . CYS A 1 86 ? -15.161 17.258 0.896 1.00 59.44 86 CYS A O 1
ATOM 649 N N . ASP A 1 87 ? -13.603 16.805 -0.656 1.00 57.22 87 ASP A N 1
ATOM 650 C CA . ASP A 1 87 ? -12.561 17.729 -0.186 1.00 57.22 87 ASP A CA 1
ATOM 651 C C . ASP A 1 87 ? -12.716 19.086 -0.908 1.00 57.22 87 ASP A C 1
ATOM 653 O O . ASP A 1 87 ? -11.913 19.511 -1.742 1.00 57.22 87 ASP A O 1
ATOM 657 N N . CYS A 1 88 ? -13.857 19.734 -0.682 1.00 58.88 88 CYS A N 1
ATOM 658 C CA . CYS A 1 88 ? -14.207 21.061 -1.195 1.00 58.88 88 CYS A CA 1
ATOM 659 C C . CYS A 1 88 ? -15.154 21.756 -0.212 1.00 58.88 88 CYS A C 1
ATOM 661 O O . CYS A 1 88 ? -15.747 21.122 0.658 1.00 58.88 88 CYS A O 1
ATOM 663 N N . GLN A 1 89 ? -15.308 23.076 -0.348 1.00 59.25 89 GLN A N 1
ATOM 664 C CA . GLN A 1 89 ? -16.214 23.834 0.511 1.00 59.25 89 GLN A CA 1
ATOM 665 C C . GLN A 1 89 ? -17.671 23.433 0.233 1.00 59.25 89 GLN A C 1
ATOM 667 O O . GLN A 1 89 ? -18.175 23.659 -0.872 1.00 59.25 89 GLN A O 1
ATOM 672 N N . CYS A 1 90 ? -18.345 22.865 1.237 1.00 61.19 90 CYS A N 1
ATOM 673 C CA . CYS A 1 90 ? -19.724 22.420 1.077 1.00 61.19 90 CYS A CA 1
ATOM 674 C C . CYS A 1 90 ? -20.667 23.587 0.768 1.00 61.19 90 CYS A C 1
ATOM 676 O O . CYS A 1 90 ? -20.488 24.715 1.236 1.00 61.19 90 CYS A O 1
ATOM 678 N N . GLY A 1 91 ? -21.646 23.316 -0.097 1.00 57.97 91 GLY A N 1
ATOM 679 C CA . GLY A 1 91 ? -22.578 24.324 -0.608 1.00 57.97 91 GLY A CA 1
ATOM 680 C C . GLY A 1 91 ? -22.055 25.146 -1.794 1.00 57.97 91 GLY A C 1
ATOM 681 O O . GLY A 1 91 ? -22.713 26.106 -2.197 1.00 57.97 91 GLY A O 1
ATOM 682 N N . LYS A 1 92 ? -20.903 24.789 -2.384 1.00 58.28 92 LYS A N 1
ATOM 683 C CA . LYS A 1 92 ? -20.377 25.420 -3.609 1.00 58.28 92 LYS A CA 1
ATOM 684 C C . LYS A 1 92 ? -20.182 24.418 -4.749 1.00 58.28 92 LYS A C 1
ATOM 686 O O . LYS A 1 92 ? -19.695 23.310 -4.548 1.00 58.28 92 LYS A O 1
ATOM 691 N N . GLY A 1 93 ? -20.489 24.844 -5.977 1.00 66.69 93 GLY A N 1
ATOM 692 C CA . GLY A 1 93 ? -20.194 24.074 -7.192 1.00 66.69 93 GLY A CA 1
ATOM 693 C C . GLY A 1 93 ? -20.880 22.704 -7.217 1.00 66.69 93 GLY A C 1
ATOM 694 O O . GLY A 1 93 ? -22.080 22.623 -6.986 1.00 66.69 93 GLY A O 1
ATOM 695 N N . ARG A 1 94 ? -20.124 21.632 -7.495 1.00 57.84 94 ARG A N 1
ATOM 696 C CA . ARG A 1 94 ? -20.616 20.236 -7.471 1.00 57.84 94 ARG A CA 1
ATOM 697 C C . ARG A 1 94 ? -20.690 19.634 -6.057 1.00 57.84 94 ARG A C 1
ATOM 699 O O . ARG A 1 94 ? -21.158 18.516 -5.898 1.00 57.84 94 ARG A O 1
ATOM 706 N N . CYS A 1 95 ? -20.284 20.382 -5.032 1.00 62.09 95 CYS A N 1
ATOM 707 C CA . CYS A 1 95 ? -20.209 19.942 -3.639 1.00 62.09 95 CYS A CA 1
ATOM 708 C C . CYS A 1 95 ? -21.457 20.342 -2.829 1.00 62.09 95 CYS A C 1
ATOM 710 O O . CYS A 1 95 ? -21.370 20.724 -1.661 1.00 62.09 95 CYS A O 1
ATOM 712 N N . VAL A 1 96 ? -22.631 20.339 -3.469 1.00 57.31 96 VAL A N 1
ATOM 713 C CA . VAL A 1 96 ? -23.889 20.831 -2.871 1.00 57.31 96 VAL A CA 1
ATOM 714 C C . VAL A 1 96 ? -24.424 19.867 -1.810 1.00 57.31 96 VAL A C 1
ATOM 716 O O . VAL A 1 96 ? -25.045 20.299 -0.846 1.00 57.31 96 VAL A O 1
ATOM 719 N N . GLU A 1 97 ? -24.137 18.574 -1.966 1.00 53.34 97 GLU A N 1
ATOM 720 C CA . GLU A 1 97 ? -24.636 17.496 -1.104 1.00 53.34 97 GLU A CA 1
ATOM 721 C C . GLU A 1 97 ? -23.566 16.937 -0.148 1.00 53.34 97 GLU A C 1
ATOM 723 O O . GLU A 1 97 ? -23.774 15.885 0.455 1.00 53.34 97 GLU A O 1
ATOM 728 N N . CYS A 1 98 ? -22.414 17.608 0.007 1.00 60.19 98 CYS A N 1
ATOM 729 C CA . CYS A 1 98 ? -21.376 17.132 0.924 1.00 60.19 98 CYS A CA 1
ATOM 730 C C . CYS A 1 98 ? -21.626 17.550 2.375 1.00 60.19 98 CYS A C 1
ATOM 732 O O . CYS A 1 98 ? -22.119 18.643 2.658 1.00 60.19 98 CYS A O 1
ATOM 734 N N . GLU A 1 99 ? -21.216 16.688 3.305 1.00 56.00 99 GLU A N 1
ATOM 735 C CA . GLU A 1 99 ? -20.919 17.106 4.673 1.00 56.00 99 GLU A CA 1
ATOM 736 C C . GLU A 1 99 ? -19.457 17.542 4.763 1.00 56.00 99 GLU A C 1
ATOM 738 O O . GLU A 1 99 ? -18.577 16.898 4.186 1.00 56.00 99 GLU A O 1
ATOM 743 N N . GLU A 1 100 ? -19.190 18.630 5.492 1.00 56.00 100 GLU A N 1
ATOM 744 C CA . GLU A 1 100 ? -17.816 19.082 5.708 1.00 56.00 100 GLU A CA 1
ATOM 745 C C . GLU A 1 100 ? -17.008 17.987 6.423 1.00 56.00 100 GLU A C 1
ATOM 747 O O . GLU A 1 100 ? -17.506 17.384 7.386 1.00 56.00 100 GLU A O 1
ATOM 752 N N . PRO A 1 101 ? -15.759 17.720 5.996 1.00 55.44 101 PRO A N 1
ATOM 753 C CA . PRO A 1 101 ? -14.917 16.740 6.657 1.00 55.44 101 PRO A CA 1
ATOM 754 C C . PRO A 1 101 ? -14.677 17.161 8.109 1.00 55.44 101 PRO A C 1
ATOM 756 O O . PRO A 1 101 ? -13.967 18.124 8.401 1.00 55.44 101 PRO A O 1
ATOM 759 N N . ARG A 1 102 ? -15.255 16.409 9.048 1.00 57.81 102 ARG A N 1
ATOM 760 C CA . ARG A 1 102 ? -14.917 16.546 10.464 1.00 57.81 102 ARG A CA 1
ATOM 761 C C . ARG A 1 102 ? -13.557 15.913 10.693 1.00 57.81 102 ARG A C 1
ATOM 763 O O . ARG A 1 102 ? -13.343 14.753 10.353 1.00 57.81 102 ARG A O 1
ATOM 770 N N . THR A 1 103 ? -12.645 16.693 11.261 1.00 65.69 103 THR A N 1
ATOM 771 C CA . THR A 1 103 ? -11.384 16.167 11.779 1.00 65.69 103 THR A CA 1
ATOM 772 C C . THR A 1 103 ? -11.598 15.820 13.239 1.00 65.69 103 THR A C 1
ATOM 774 O O . THR A 1 103 ? -11.726 16.708 14.081 1.00 65.69 103 THR A O 1
ATOM 777 N N . GLU A 1 104 ? -11.661 14.530 13.538 1.00 74.19 104 GLU A N 1
ATOM 778 C CA . GLU A 1 104 ? -11.737 14.041 14.910 1.00 74.19 104 GLU A CA 1
ATOM 779 C C . GLU A 1 104 ? -10.353 13.562 15.341 1.00 74.19 104 GLU A C 1
ATOM 781 O O . GLU A 1 104 ? -9.728 12.742 14.669 1.00 74.19 104 GLU A O 1
ATOM 786 N N . LEU A 1 105 ? -9.849 14.075 16.465 1.00 85.19 105 LEU A N 1
ATOM 787 C CA . LEU A 1 105 ? -8.626 13.546 17.058 1.00 85.19 105 LEU A CA 1
ATOM 788 C C . LEU A 1 105 ? -8.985 12.326 17.902 1.00 85.19 105 LEU A C 1
ATOM 790 O O . LEU A 1 105 ? -9.685 12.446 18.909 1.00 85.19 105 LEU A O 1
ATOM 794 N N . LYS A 1 106 ? -8.475 11.158 17.514 1.00 90.31 106 LYS A N 1
ATOM 795 C CA . LYS A 1 106 ? -8.637 9.926 18.279 1.00 90.31 106 LYS A CA 1
ATOM 796 C C . LYS A 1 106 ? -7.306 9.451 18.834 1.00 90.31 106 LYS A C 1
ATOM 798 O O . LYS A 1 106 ? -6.394 9.135 18.075 1.00 90.31 106 LYS A O 1
ATOM 803 N N . THR A 1 107 ? -7.233 9.346 20.156 1.00 94.19 107 THR A N 1
ATOM 804 C CA . THR A 1 107 ? -6.091 8.760 20.863 1.00 94.19 107 THR A CA 1
ATOM 805 C C . THR A 1 107 ? -6.420 7.341 21.319 1.00 94.19 107 THR A C 1
ATOM 807 O O . THR A 1 107 ? -7.522 7.095 21.814 1.00 94.19 107 THR A O 1
ATOM 810 N N . VAL A 1 108 ? -5.473 6.421 21.135 1.00 95.50 108 VAL A N 1
ATOM 811 C CA . VAL A 1 108 ? -5.525 5.023 21.589 1.00 95.50 108 VAL A CA 1
ATOM 812 C C . VAL A 1 108 ? -4.292 4.771 22.454 1.00 95.50 108 VAL A C 1
ATOM 814 O O . VAL A 1 108 ? -3.167 4.816 21.943 1.00 95.50 108 VAL A O 1
ATOM 817 N N . ASN A 1 109 ? -4.468 4.560 23.760 1.00 97.06 109 ASN A N 1
ATOM 818 C CA . ASN A 1 109 ? -3.338 4.302 24.660 1.00 97.06 109 ASN A CA 1
ATOM 819 C C . ASN A 1 109 ? -2.776 2.880 24.455 1.00 97.06 109 ASN A C 1
ATOM 821 O O . ASN A 1 109 ? -3.449 2.047 23.843 1.00 97.06 109 ASN A O 1
ATOM 825 N N . PRO A 1 110 ? -1.553 2.580 24.929 1.00 97.00 110 PRO A N 1
ATOM 826 C CA . PRO A 1 110 ? -1.007 1.222 24.900 1.00 97.00 110 PRO A CA 1
ATOM 827 C C . PRO A 1 110 ? -1.965 0.192 25.512 1.00 97.00 110 PRO A C 1
ATOM 829 O O . PRO A 1 110 ? -2.497 0.405 26.601 1.00 97.00 110 PRO A O 1
ATOM 832 N N . GLY A 1 111 ? -2.195 -0.916 24.807 1.00 94.56 111 GLY A N 1
ATOM 833 C CA . GLY A 1 111 ? -3.122 -1.984 25.193 1.00 94.56 111 GLY A CA 1
ATOM 834 C C . GLY A 1 111 ? -4.609 -1.676 24.969 1.00 94.56 111 GLY A C 1
ATOM 835 O O . GLY A 1 111 ? -5.442 -2.562 25.158 1.00 94.56 111 GLY A O 1
ATOM 836 N N . GLU A 1 112 ? -4.970 -0.456 24.560 1.00 97.44 112 GLU A N 1
ATOM 837 C CA . GLU A 1 112 ? -6.351 -0.106 24.222 1.00 97.44 112 GLU A CA 1
ATOM 838 C C . GLU A 1 112 ? -6.685 -0.415 22.758 1.00 97.44 112 GLU A C 1
ATOM 840 O O . GLU A 1 112 ? -5.817 -0.618 21.902 1.00 97.44 112 GLU A O 1
ATOM 845 N N . SER A 1 113 ? -7.986 -0.405 22.461 1.00 95.88 113 SER A N 1
ATOM 846 C CA . SER A 1 113 ? -8.493 -0.525 21.099 1.00 95.88 113 SER A CA 1
ATOM 847 C C . SER A 1 113 ? -9.495 0.574 20.758 1.00 95.88 113 SER A C 1
ATOM 849 O O . SER A 1 113 ? -10.188 1.120 21.619 1.00 95.88 113 SER A O 1
ATOM 851 N N . TRP A 1 114 ? -9.572 0.899 19.4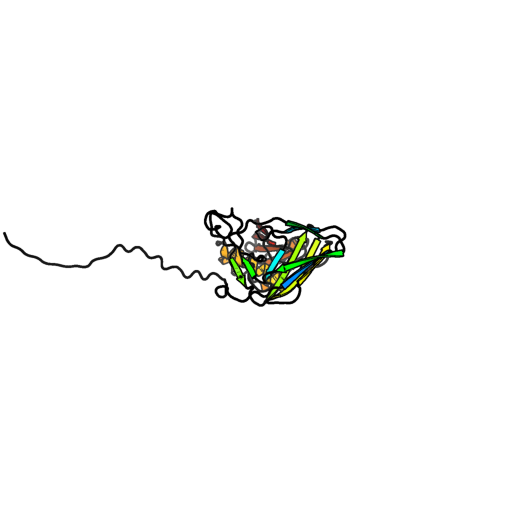72 1.00 94.12 114 TRP A N 1
ATOM 852 C CA . TRP A 1 114 ? -10.567 1.793 18.901 1.00 94.12 114 TRP A CA 1
ATOM 853 C C . TRP A 1 114 ? -11.298 1.086 17.763 1.00 94.12 114 TRP A C 1
ATOM 855 O O . TRP A 1 114 ? -10.687 0.723 16.761 1.00 94.12 114 TRP A O 1
ATOM 865 N N . ALA A 1 115 ? -12.608 0.911 17.935 1.00 91.38 115 ALA A N 1
ATOM 866 C CA . ALA A 1 115 ? -13.501 0.327 16.945 1.00 91.38 115 ALA A CA 1
ATOM 867 C C . ALA A 1 115 ? -14.348 1.398 16.247 1.00 91.38 115 ALA A C 1
ATOM 869 O O . ALA A 1 115 ? -14.758 2.381 16.876 1.00 91.38 115 ALA A O 1
ATOM 870 N N . PHE A 1 116 ? -14.627 1.192 14.962 1.00 86.50 116 PHE A N 1
ATOM 871 C CA . PHE A 1 116 ? -15.589 1.982 14.200 1.00 86.50 116 PHE A CA 1
ATOM 872 C C . PHE A 1 116 ? -16.216 1.157 13.070 1.00 86.50 116 PHE A C 1
ATOM 874 O O . PHE A 1 116 ? -15.593 0.256 12.506 1.00 86.50 116 PHE A O 1
ATOM 881 N N . ASP A 1 117 ? -17.456 1.498 12.721 1.00 83.69 117 ASP A N 1
ATOM 882 C CA . ASP A 1 117 ? -18.158 0.882 11.598 1.00 83.69 117 ASP A CA 1
ATOM 883 C C . ASP A 1 117 ? -17.643 1.439 10.268 1.00 83.69 117 ASP A C 1
ATOM 885 O O . ASP A 1 117 ? -17.599 2.658 10.068 1.00 83.69 117 ASP A O 1
ATOM 889 N N . TRP A 1 118 ? -17.373 0.555 9.314 1.00 83.12 118 TRP A N 1
ATOM 890 C CA . TRP A 1 118 ? -17.107 0.914 7.928 1.00 83.12 118 TRP A CA 1
ATOM 891 C C . TRP A 1 118 ? -18.276 0.508 7.029 1.00 83.12 118 TRP A C 1
ATOM 893 O O . TRP A 1 118 ? -18.878 -0.549 7.197 1.00 83.12 118 TRP A O 1
ATOM 903 N N . SER A 1 119 ? -18.597 1.350 6.044 1.00 76.06 119 SER A N 1
ATOM 904 C CA . SER A 1 119 ? -19.727 1.134 5.135 1.00 76.06 119 SER A CA 1
ATOM 905 C C . SER A 1 119 ? -19.575 -0.093 4.233 1.00 76.06 119 SER A C 1
ATOM 907 O O . SER A 1 119 ? -20.567 -0.514 3.656 1.00 76.06 119 SER A O 1
ATOM 909 N N . GLY A 1 120 ? -18.368 -0.647 4.075 1.00 77.75 120 GLY A N 1
ATOM 910 C CA . GLY A 1 120 ? -18.068 -1.692 3.088 1.00 77.75 120 GLY A CA 1
ATOM 911 C C . GLY A 1 120 ? -17.842 -1.156 1.671 1.00 77.75 120 GLY A C 1
ATOM 912 O O . GLY A 1 120 ? -17.547 -1.926 0.755 1.00 77.75 120 GLY A O 1
ATOM 913 N N . LYS A 1 121 ? -17.978 0.163 1.473 1.00 80.31 121 LYS A N 1
ATOM 914 C CA . LYS A 1 121 ? -17.667 0.840 0.211 1.00 80.31 121 LYS A CA 1
ATOM 915 C C . LYS A 1 121 ? -16.275 1.465 0.261 1.00 80.31 121 LYS A C 1
ATOM 917 O O . LYS A 1 121 ? -15.825 1.960 1.298 1.00 80.31 121 LYS A O 1
ATOM 922 N N . LEU A 1 122 ? -15.603 1.451 -0.879 1.00 81.69 122 LEU A N 1
ATOM 923 C CA . LEU A 1 122 ? -14.384 2.210 -1.117 1.00 81.69 122 LEU A CA 1
ATOM 924 C C . LEU A 1 122 ? -14.736 3.515 -1.821 1.00 81.69 122 LEU A C 1
ATOM 926 O O . LEU A 1 122 ? -15.829 3.665 -2.362 1.00 81.69 122 LEU A O 1
ATOM 930 N N . GLN A 1 123 ? -13.806 4.457 -1.805 1.00 77.62 123 GLN A N 1
ATOM 931 C CA . GLN A 1 123 ? -13.921 5.696 -2.557 1.00 77.62 123 GLN A CA 1
ATOM 932 C C . GLN A 1 123 ? -12.647 5.953 -3.358 1.00 77.62 123 GLN A C 1
ATOM 934 O O . GLN A 1 123 ? -11.548 5.653 -2.881 1.00 77.62 123 GLN A O 1
ATOM 939 N N . SER A 1 124 ? -12.792 6.484 -4.572 1.00 73.62 124 SER A N 1
ATOM 940 C CA . SER A 1 124 ? -11.677 6.832 -5.462 1.00 73.62 124 SER A CA 1
ATOM 941 C C . SER A 1 124 ? -11.731 8.297 -5.868 1.00 73.62 124 SER A C 1
ATOM 943 O O . SER A 1 124 ? -12.803 8.896 -5.954 1.00 73.62 124 SER A O 1
ATOM 945 N N . TYR A 1 125 ? -10.560 8.865 -6.140 1.00 66.56 125 TYR A N 1
ATOM 946 C CA . TYR A 1 125 ? -10.433 10.250 -6.568 1.00 66.56 125 TYR A CA 1
ATOM 947 C C . TYR A 1 125 ? -10.768 10.439 -8.059 1.00 66.56 125 TYR A C 1
ATOM 949 O O . TYR A 1 125 ? -10.262 9.688 -8.894 1.00 66.56 125 TYR A O 1
ATOM 957 N N . ARG A 1 126 ? -11.561 11.467 -8.399 1.00 60.12 126 ARG A N 1
ATOM 958 C CA . ARG A 1 126 ? -11.762 11.919 -9.787 1.00 60.12 126 ARG A CA 1
ATOM 959 C C . ARG A 1 126 ? -10.716 12.975 -10.131 1.00 60.12 126 ARG A C 1
ATOM 961 O O . ARG A 1 126 ? -10.773 14.083 -9.619 1.00 60.12 126 ARG A O 1
ATOM 968 N N . THR A 1 127 ? -9.772 12.649 -11.008 1.00 53.47 127 THR A N 1
ATOM 969 C CA . THR A 1 127 ? -8.633 13.524 -11.342 1.00 53.47 127 THR A CA 1
ATOM 970 C C . THR A 1 127 ? -8.958 14.768 -12.161 1.00 53.47 127 THR A C 1
ATOM 972 O O . THR A 1 127 ? -8.089 15.626 -12.285 1.00 53.47 127 THR A O 1
ATOM 975 N N . ASP A 1 128 ? -10.180 14.896 -12.674 1.00 52.44 128 ASP A N 1
ATOM 976 C CA . ASP A 1 128 ? -10.470 15.797 -13.794 1.00 52.44 128 ASP A CA 1
ATOM 977 C C . ASP A 1 128 ? -11.307 17.034 -13.402 1.00 52.44 128 ASP A C 1
ATOM 979 O O . ASP A 1 128 ? -11.777 17.75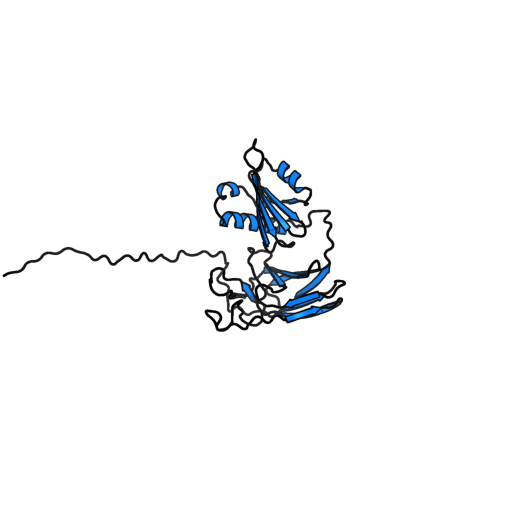8 -14.278 1.00 52.44 128 ASP A O 1
ATOM 983 N N . ASP A 1 129 ? -11.513 17.295 -12.105 1.00 51.94 129 ASP A N 1
ATOM 984 C CA . ASP A 1 129 ? -12.374 18.390 -11.639 1.00 51.94 129 ASP A CA 1
ATOM 985 C C . ASP A 1 129 ? -11.573 19.582 -11.079 1.00 51.94 129 ASP A C 1
ATOM 987 O O . ASP A 1 129 ? -11.112 19.592 -9.939 1.00 51.94 129 ASP A O 1
ATOM 991 N N . ASP A 1 130 ? -11.493 20.647 -11.882 1.00 51.09 130 ASP A N 1
ATOM 992 C CA . ASP A 1 130 ? -10.763 21.899 -11.614 1.00 51.09 130 ASP A CA 1
ATOM 993 C C . ASP A 1 130 ? -11.248 22.709 -10.386 1.00 51.09 130 ASP A C 1
ATOM 995 O O . ASP A 1 130 ? -10.681 23.757 -10.088 1.00 51.09 130 ASP A O 1
ATOM 999 N N . ASN A 1 131 ? -12.294 22.284 -9.663 1.00 50.12 131 ASN A N 1
ATOM 1000 C CA . ASN A 1 131 ? -12.906 23.084 -8.586 1.00 50.12 131 ASN A CA 1
ATOM 1001 C C . ASN A 1 131 ? -13.392 22.297 -7.349 1.00 50.12 131 ASN A C 1
ATOM 1003 O O . ASN A 1 131 ? -14.119 22.855 -6.522 1.00 50.12 131 ASN A O 1
ATOM 1007 N N . GLY A 1 132 ? -12.999 21.032 -7.171 1.00 53.59 132 GLY A N 1
ATOM 1008 C CA . GLY A 1 132 ? -13.289 20.301 -5.932 1.00 53.59 132 GLY A CA 1
ATOM 1009 C C . GLY A 1 132 ? -13.021 18.803 -6.009 1.00 53.59 132 GLY A C 1
ATOM 1010 O O . GLY A 1 132 ? -13.309 18.174 -7.022 1.00 53.59 132 GLY A O 1
ATOM 1011 N N . TRP A 1 133 ? -12.503 18.225 -4.921 1.00 60.66 133 TRP A N 1
ATOM 1012 C CA . TRP A 1 133 ? -12.146 16.808 -4.861 1.00 60.66 133 TRP A CA 1
ATOM 1013 C C . TRP A 1 133 ? -13.338 15.995 -4.337 1.00 60.66 133 TRP A C 1
ATOM 1015 O O . TRP A 1 133 ? -13.379 15.637 -3.163 1.00 60.66 133 TRP A O 1
ATOM 1025 N N . CYS A 1 134 ? -14.350 15.743 -5.167 1.00 62.47 134 CYS A N 1
ATOM 1026 C CA . CYS A 1 134 ? -15.421 14.812 -4.794 1.00 62.47 134 CYS A CA 1
ATOM 1027 C C . CYS A 1 134 ? -14.996 13.359 -5.032 1.00 62.47 134 CYS A C 1
ATOM 1029 O O . CYS A 1 134 ? -14.313 13.052 -6.013 1.00 62.47 134 CYS A O 1
ATOM 1031 N N . PHE A 1 135 ? -15.404 12.469 -4.124 1.00 70.06 135 PHE A N 1
ATOM 1032 C CA . PHE A 1 135 ? -15.089 11.047 -4.205 1.00 70.06 135 PHE A CA 1
ATOM 1033 C C . PHE A 1 135 ? -16.318 10.246 -4.636 1.00 70.06 135 PHE A C 1
ATOM 1035 O O . PHE A 1 135 ? -17.403 10.387 -4.065 1.00 70.06 135 PHE A O 1
ATOM 1042 N N . ASP A 1 136 ? -16.134 9.367 -5.620 1.00 70.69 136 ASP A N 1
ATOM 1043 C CA . ASP A 1 136 ? -17.164 8.403 -5.997 1.00 70.69 136 ASP A CA 1
ATOM 1044 C C . ASP A 1 136 ? -17.045 7.187 -5.073 1.00 70.69 136 ASP A C 1
ATOM 1046 O O . ASP A 1 136 ? -16.000 6.532 -5.017 1.00 70.69 136 ASP A O 1
ATOM 1050 N N . ALA A 1 137 ? -18.113 6.902 -4.326 1.00 76.19 137 ALA A N 1
ATOM 1051 C CA . ALA A 1 137 ? -18.200 5.721 -3.480 1.00 76.19 137 ALA A CA 1
ATOM 1052 C C . ALA A 1 137 ? -18.664 4.515 -4.305 1.00 76.19 137 ALA A C 1
ATOM 1054 O O . ALA A 1 137 ? -19.705 4.563 -4.957 1.00 76.19 137 ALA A O 1
ATOM 1055 N N . PHE A 1 138 ? -17.938 3.406 -4.226 1.00 78.06 138 PHE A N 1
ATOM 1056 C CA . PHE A 1 138 ? -18.231 2.174 -4.952 1.00 78.06 138 PHE A CA 1
ATOM 1057 C C . PHE A 1 138 ? -18.078 0.954 -4.042 1.00 78.06 138 PHE A C 1
ATOM 1059 O O . PHE A 1 138 ? -17.336 0.973 -3.058 1.00 78.06 138 PHE A O 1
ATOM 1066 N N . ALA A 1 139 ? -18.797 -0.126 -4.337 1.00 79.44 139 ALA A N 1
ATOM 1067 C CA . ALA A 1 139 ? -18.585 -1.386 -3.632 1.00 79.44 139 ALA A CA 1
ATOM 1068 C C . ALA A 1 139 ? -17.188 -1.934 -3.958 1.00 79.44 139 ALA A C 1
ATOM 1070 O O . ALA A 1 139 ? -16.803 -1.969 -5.125 1.00 79.44 139 ALA A O 1
ATOM 1071 N N . ALA A 1 140 ? -16.435 -2.360 -2.939 1.00 79.69 140 ALA A N 1
ATOM 1072 C CA . ALA A 1 140 ? -15.130 -2.972 -3.164 1.00 79.69 140 ALA A CA 1
ATOM 1073 C C . ALA A 1 140 ? -15.276 -4.210 -4.072 1.00 79.69 140 ALA A C 1
ATOM 1075 O O . ALA A 1 140 ? -16.101 -5.076 -3.756 1.00 79.69 140 ALA A O 1
ATOM 1076 N N . PRO A 1 141 ? -14.502 -4.320 -5.169 1.00 82.44 141 PRO A N 1
ATOM 1077 C CA . PRO A 1 141 ? -14.416 -5.559 -5.930 1.00 82.44 141 PRO A CA 1
ATOM 1078 C C . PRO A 1 141 ? -14.101 -6.756 -5.028 1.00 82.44 141 PRO A C 1
ATOM 1080 O O . PRO A 1 141 ? -13.419 -6.626 -4.011 1.00 82.44 141 PRO A O 1
ATOM 1083 N N . ALA A 1 142 ? -14.611 -7.931 -5.390 1.00 84.44 142 ALA A N 1
ATOM 1084 C CA . ALA A 1 142 ? -14.299 -9.140 -4.643 1.00 84.44 142 ALA A CA 1
ATOM 1085 C C . ALA A 1 142 ? -12.819 -9.508 -4.826 1.00 84.44 142 ALA A C 1
ATOM 1087 O O . ALA A 1 142 ? -12.296 -9.427 -5.937 1.00 84.44 142 ALA A O 1
ATOM 1088 N N . GLY A 1 143 ? -12.156 -9.929 -3.750 1.00 84.75 143 GLY A N 1
ATOM 1089 C CA . GLY A 1 143 ? -10.750 -10.330 -3.797 1.00 84.75 143 GLY A CA 1
ATOM 1090 C C . GLY A 1 143 ? -9.969 -9.981 -2.532 1.00 84.75 143 GLY A C 1
ATOM 1091 O O . GLY A 1 143 ? -10.550 -9.510 -1.553 1.00 84.75 143 GLY A O 1
ATOM 1092 N N . PRO A 1 144 ? -8.654 -10.241 -2.514 1.00 86.25 144 PRO A N 1
ATOM 1093 C CA . PRO A 1 144 ? -7.800 -9.962 -1.368 1.00 86.25 144 PRO A CA 1
ATOM 1094 C C . PRO A 1 144 ? -7.373 -8.488 -1.300 1.00 86.25 144 PRO A C 1
ATOM 1096 O O . PRO A 1 144 ? -6.948 -7.885 -2.287 1.00 86.25 144 PRO A O 1
ATOM 1099 N N . TYR A 1 145 ? -7.420 -7.929 -0.093 1.00 87.19 145 TYR A N 1
ATOM 1100 C CA . TYR A 1 145 ? -7.067 -6.550 0.233 1.00 87.19 145 TYR A CA 1
ATOM 1101 C C . TYR A 1 145 ? -6.105 -6.486 1.417 1.00 87.19 145 TYR A C 1
ATOM 1103 O O . TYR A 1 145 ? -6.143 -7.320 2.326 1.00 87.19 145 TYR A O 1
ATOM 1111 N N . LEU A 1 146 ? -5.268 -5.452 1.425 1.00 87.50 146 LEU A N 1
ATOM 1112 C CA . LEU A 1 146 ? -4.487 -5.031 2.580 1.00 87.50 146 LEU A CA 1
ATOM 1113 C C . LEU A 1 146 ? -5.123 -3.782 3.189 1.00 87.50 146 LEU A C 1
ATOM 1115 O O . LEU A 1 146 ? -5.235 -2.753 2.524 1.00 87.50 146 LEU A O 1
ATOM 1119 N N . PHE A 1 147 ? -5.487 -3.875 4.462 1.00 89.88 147 PHE A N 1
ATOM 1120 C CA . PHE A 1 147 ? -5.841 -2.739 5.302 1.00 89.88 147 PHE A CA 1
ATOM 1121 C C . PHE A 1 147 ? -4.626 -2.354 6.131 1.00 89.88 147 PHE A C 1
ATOM 1123 O O . PHE A 1 147 ? -3.920 -3.225 6.652 1.00 89.88 147 PHE A O 1
ATOM 1130 N N . LYS A 1 148 ? -4.383 -1.053 6.257 1.00 87.69 148 LYS A N 1
ATOM 1131 C CA . LYS A 1 148 ? -3.199 -0.527 6.922 1.00 87.69 148 LYS A CA 1
ATOM 1132 C C . LYS A 1 148 ? -3.490 0.773 7.657 1.00 87.69 148 LYS A C 1
ATOM 1134 O O . LYS A 1 148 ? -4.235 1.620 7.171 1.00 87.69 148 LYS A O 1
ATOM 1139 N N . VAL A 1 149 ? -2.845 0.942 8.806 1.00 88.50 149 VAL A N 1
ATOM 1140 C CA . VAL A 1 149 ? -2.811 2.188 9.579 1.00 88.50 149 VAL A CA 1
ATOM 1141 C C . VAL A 1 149 ? -1.372 2.465 10.010 1.00 88.50 149 VAL A C 1
ATOM 1143 O O . VAL A 1 149 ? -0.648 1.538 10.375 1.00 88.50 149 VAL A O 1
ATOM 1146 N N . MET A 1 150 ? -0.933 3.724 9.934 1.00 83.31 150 MET A N 1
ATOM 1147 C CA . MET A 1 150 ? 0.436 4.116 10.297 1.00 83.31 150 MET A CA 1
ATOM 1148 C C . MET A 1 150 ? 0.480 5.374 11.160 1.00 83.31 150 MET A C 1
ATOM 1150 O O . MET A 1 150 ? -0.271 6.327 10.937 1.00 83.31 150 MET A O 1
ATOM 1154 N N . LYS A 1 151 ? 1.429 5.403 12.101 1.00 84.19 151 LYS A N 1
ATOM 1155 C CA . LYS A 1 151 ? 1.798 6.588 12.880 1.00 84.19 151 LYS A CA 1
ATOM 1156 C C . LYS A 1 151 ? 3.294 6.560 13.206 1.00 84.19 151 LYS A C 1
ATOM 1158 O O . LYS A 1 151 ? 3.724 5.857 14.111 1.00 84.19 151 LYS A O 1
ATOM 1163 N N . GLY A 1 152 ? 4.094 7.357 12.498 1.00 80.88 152 GLY A N 1
ATOM 1164 C CA . GLY A 1 152 ? 5.552 7.297 12.654 1.00 80.88 152 GLY A CA 1
ATOM 1165 C C . GLY A 1 152 ? 6.073 5.910 12.265 1.00 80.88 152 GLY A C 1
ATOM 1166 O O . GLY A 1 152 ? 5.798 5.459 11.159 1.00 80.88 152 GLY A O 1
ATOM 1167 N N . THR A 1 153 ? 6.779 5.238 13.177 1.00 78.88 153 THR A N 1
ATOM 1168 C CA . THR A 1 153 ? 7.278 3.857 13.014 1.00 78.88 153 THR A CA 1
ATOM 1169 C C . THR A 1 153 ? 6.273 2.782 13.444 1.00 78.88 153 THR A C 1
ATOM 1171 O O . THR A 1 153 ? 6.543 1.594 13.291 1.00 78.88 153 THR A O 1
ATOM 1174 N N . ALA A 1 154 ? 5.121 3.180 13.991 1.00 86.25 154 ALA A N 1
ATOM 1175 C CA . ALA A 1 154 ? 4.069 2.266 14.406 1.00 86.25 154 ALA A CA 1
ATOM 1176 C C . ALA A 1 154 ? 3.170 1.908 13.215 1.00 86.25 154 ALA A C 1
ATOM 1178 O O . ALA A 1 154 ? 2.596 2.802 12.578 1.00 86.25 154 ALA A O 1
ATOM 1179 N N . VAL A 1 155 ? 3.021 0.614 12.924 1.00 87.75 155 VAL A N 1
ATOM 1180 C CA . VAL A 1 155 ? 2.263 0.122 11.766 1.00 87.75 155 VAL A CA 1
ATOM 1181 C C . VAL A 1 155 ? 1.339 -1.026 12.156 1.00 87.75 155 VAL A C 1
ATOM 1183 O O . VAL A 1 155 ? 1.752 -1.967 12.828 1.00 87.75 155 VAL A O 1
ATOM 1186 N N . GLY A 1 156 ? 0.083 -0.955 11.710 1.00 89.56 156 GLY A N 1
ATOM 1187 C CA . GLY A 1 156 ? -0.875 -2.056 11.790 1.00 89.56 156 GLY A CA 1
ATOM 1188 C C . GLY A 1 156 ? -1.332 -2.489 10.406 1.00 89.56 156 GLY A C 1
ATOM 1189 O O . GLY A 1 156 ? -1.591 -1.643 9.549 1.00 89.56 156 GLY A O 1
ATOM 1190 N N . ARG A 1 157 ? -1.417 -3.806 10.186 1.00 90.44 157 ARG A N 1
ATOM 1191 C CA . ARG A 1 157 ? -1.772 -4.414 8.895 1.00 90.44 157 ARG A CA 1
ATOM 1192 C C . ARG A 1 157 ? -2.739 -5.575 9.079 1.00 90.44 157 ARG A C 1
ATOM 1194 O O . ARG A 1 157 ? -2.559 -6.377 9.988 1.00 90.44 157 ARG A O 1
ATOM 1201 N N . ALA A 1 158 ? -3.691 -5.707 8.163 1.00 90.44 158 ALA A N 1
ATOM 1202 C CA . ALA A 1 158 ? -4.564 -6.871 8.063 1.00 90.44 158 ALA A CA 1
ATOM 1203 C C . ALA A 1 158 ? -4.792 -7.239 6.599 1.00 90.44 158 ALA A C 1
ATOM 1205 O O . ALA A 1 158 ? -5.095 -6.375 5.774 1.00 90.44 158 ALA A O 1
ATOM 1206 N N . ARG A 1 159 ? -4.662 -8.528 6.277 1.00 90.31 159 ARG A N 1
ATOM 1207 C CA . ARG A 1 159 ? -5.060 -9.069 4.973 1.00 90.31 159 ARG A CA 1
ATOM 1208 C C . ARG A 1 159 ? -6.459 -9.647 5.093 1.00 90.31 159 ARG A C 1
ATOM 1210 O O . ARG A 1 159 ? -6.700 -10.473 5.967 1.00 90.31 159 ARG A O 1
ATOM 1217 N N . VAL A 1 160 ? -7.354 -9.207 4.221 1.00 90.19 160 VAL A N 1
ATOM 1218 C CA . VAL A 1 160 ? -8.779 -9.540 4.272 1.00 90.19 160 VAL A CA 1
ATOM 1219 C C . VAL A 1 160 ? -9.265 -9.820 2.861 1.00 90.19 160 VAL A C 1
ATOM 1221 O O . VAL A 1 160 ? -8.885 -9.115 1.931 1.00 90.19 160 VAL A O 1
ATOM 1224 N N . VAL A 1 161 ? -10.116 -10.827 2.691 1.00 89.38 161 VAL A N 1
ATOM 1225 C CA . VAL A 1 161 ? -10.831 -11.043 1.429 1.00 89.38 161 VAL A CA 1
ATOM 1226 C C . VAL A 1 161 ? -12.170 -10.314 1.508 1.00 89.38 161 VAL A C 1
ATOM 1228 O O . VAL A 1 161 ? -12.939 -10.541 2.439 1.00 89.38 161 VAL A O 1
ATOM 1231 N N . LEU A 1 162 ? -12.431 -9.414 0.561 1.00 87.06 162 LEU A N 1
ATOM 1232 C CA . LEU A 1 162 ? -13.695 -8.689 0.443 1.00 87.06 162 LEU A CA 1
ATOM 1233 C C . LEU A 1 162 ? -14.634 -9.380 -0.565 1.00 87.06 162 LEU A C 1
ATOM 1235 O O . LEU A 1 162 ? -14.148 -10.009 -1.509 1.00 87.06 162 LEU A O 1
ATOM 1239 N N . PRO A 1 163 ? -15.967 -9.244 -0.405 1.00 86.44 163 PRO A N 1
ATOM 1240 C CA . PRO A 1 163 ? -16.649 -8.633 0.741 1.00 86.44 163 PRO A CA 1
ATOM 1241 C C . PRO A 1 163 ? -16.559 -9.514 2.000 1.00 86.44 163 PRO A C 1
ATOM 1243 O O . PRO A 1 163 ? -16.554 -10.738 1.906 1.00 86.44 163 PRO A O 1
ATOM 1246 N N . THR A 1 164 ? -16.537 -8.892 3.181 1.00 85.25 164 THR A N 1
ATOM 1247 C CA . THR A 1 164 ? -16.559 -9.598 4.472 1.00 85.25 164 THR A CA 1
ATOM 1248 C C . THR A 1 164 ? -17.552 -8.960 5.440 1.00 85.25 164 THR A C 1
ATOM 1250 O O . THR A 1 164 ? -17.840 -7.767 5.346 1.00 85.25 164 THR A O 1
ATOM 1253 N N . LYS A 1 165 ? -18.048 -9.762 6.387 1.00 82.31 165 LYS A N 1
ATOM 1254 C CA . LYS A 1 165 ? -18.775 -9.304 7.588 1.00 82.31 165 LYS A CA 1
ATOM 1255 C C . LYS A 1 165 ? -17.956 -9.485 8.862 1.00 82.31 165 LYS A C 1
ATOM 1257 O O . LYS A 1 165 ? -18.414 -9.126 9.943 1.00 82.31 165 LYS A O 1
ATOM 1262 N N . GLU A 1 166 ? -16.791 -10.113 8.745 1.00 88.62 166 GLU A N 1
ATOM 1263 C CA . GLU A 1 166 ? -15.908 -10.325 9.877 1.00 88.62 166 GLU A CA 1
ATOM 1264 C C . GLU A 1 166 ? -15.248 -9.011 10.283 1.00 88.62 166 GLU A C 1
ATOM 1266 O O . GLU A 1 166 ? -15.035 -8.102 9.476 1.00 88.62 166 GLU A O 1
ATOM 1271 N N . LYS A 1 167 ? -14.926 -8.933 11.570 1.00 91.31 167 LYS A N 1
ATOM 1272 C CA . LYS A 1 167 ? -14.173 -7.830 12.144 1.00 91.31 167 LYS A CA 1
ATOM 1273 C C . LYS A 1 167 ? -12.767 -7.794 11.547 1.00 91.31 167 LYS A C 1
ATOM 1275 O O . LYS A 1 167 ? -12.085 -8.815 11.490 1.00 91.31 167 LYS A O 1
ATOM 1280 N N . ILE A 1 168 ? -12.324 -6.606 11.151 1.00 92.44 168 ILE A N 1
ATOM 1281 C CA . ILE A 1 168 ? -10.980 -6.370 10.621 1.00 92.44 168 ILE A CA 1
ATOM 1282 C C . ILE A 1 168 ? -10.113 -5.808 11.748 1.00 92.44 168 ILE A C 1
ATOM 1284 O O . ILE A 1 168 ? -10.258 -4.647 12.133 1.00 92.44 168 ILE A O 1
ATOM 1288 N N . GLU A 1 169 ? -9.210 -6.628 12.284 1.00 95.38 169 GLU A N 1
ATOM 1289 C CA . GLU A 1 169 ? -8.312 -6.227 13.373 1.00 95.38 169 GLU A CA 1
ATOM 1290 C C . GLU A 1 169 ? -6.959 -5.735 12.848 1.00 95.38 169 GLU A C 1
ATOM 1292 O O . GLU A 1 169 ? -6.198 -6.477 12.232 1.00 95.38 169 GLU A O 1
ATOM 1297 N N . LEU A 1 170 ? -6.635 -4.476 13.139 1.00 93.94 170 LEU A N 1
ATOM 1298 C CA . LEU A 1 170 ? -5.360 -3.835 12.833 1.00 93.94 170 LEU A CA 1
ATOM 1299 C C . LEU A 1 170 ? -4.537 -3.712 14.117 1.00 93.94 170 LEU A C 1
ATOM 1301 O O . LEU A 1 170 ? -4.629 -2.713 14.832 1.00 93.94 170 LEU A O 1
ATOM 1305 N N . ARG A 1 171 ? -3.721 -4.730 14.402 1.00 94.50 171 ARG A N 1
ATOM 1306 C CA . ARG A 1 171 ? -2.748 -4.703 15.505 1.00 94.50 171 ARG A CA 1
ATOM 1307 C C . ARG A 1 171 ? -1.541 -3.861 15.125 1.00 94.50 171 ARG A C 1
ATOM 1309 O O . ARG A 1 171 ? -0.819 -4.213 14.194 1.00 94.50 171 ARG A O 1
ATOM 1316 N N . VAL A 1 172 ? -1.358 -2.740 15.814 1.00 93.31 172 VAL A N 1
ATOM 1317 C CA . VAL A 1 172 ? -0.290 -1.774 15.557 1.00 93.31 172 VAL A CA 1
ATOM 1318 C C . VAL A 1 172 ? 0.914 -2.096 16.431 1.00 93.31 172 VAL A C 1
ATOM 1320 O O . VAL A 1 172 ? 0.798 -2.095 17.653 1.00 93.31 172 VAL A O 1
ATOM 1323 N N . VAL A 1 173 ? 2.065 -2.319 15.799 1.00 90.94 173 VAL A N 1
ATOM 1324 C CA . VAL A 1 173 ? 3.351 -2.621 16.449 1.00 90.94 173 VAL A CA 1
ATOM 1325 C C . VAL A 1 173 ? 4.427 -1.630 16.003 1.00 90.94 173 VAL A C 1
ATOM 1327 O O . VAL A 1 173 ? 4.271 -0.974 14.972 1.00 90.94 173 VAL A O 1
ATOM 1330 N N . GLU A 1 174 ? 5.517 -1.509 16.761 1.00 85.75 174 GLU A N 1
ATOM 1331 C CA . GLU A 1 174 ? 6.696 -0.736 16.350 1.00 85.75 174 GLU A CA 1
ATOM 1332 C C . GLU A 1 174 ? 7.551 -1.569 15.383 1.00 85.75 174 GLU A C 1
ATOM 1334 O O . GLU A 1 174 ? 7.960 -2.683 15.709 1.00 85.75 174 GLU A O 1
ATOM 1339 N N . GLU A 1 175 ? 7.820 -1.052 14.183 1.00 74.69 175 GLU A N 1
ATOM 1340 C CA . GLU A 1 175 ? 8.759 -1.698 13.260 1.00 74.69 175 GLU A CA 1
ATOM 1341 C C . GLU A 1 175 ? 10.205 -1.278 13.580 1.00 74.69 175 GLU A C 1
ATOM 1343 O O . GLU A 1 175 ? 10.606 -0.143 13.319 1.00 74.69 175 GLU A O 1
ATOM 1348 N N . GLU A 1 176 ? 11.014 -2.196 14.122 1.00 56.34 176 GLU A N 1
ATOM 1349 C CA . GLU A 1 176 ? 12.465 -2.012 14.289 1.00 56.34 176 GLU A CA 1
ATOM 1350 C C . GLU A 1 176 ? 13.224 -2.428 13.013 1.00 56.34 176 GLU A C 1
ATOM 1352 O O . GLU A 1 176 ? 13.077 -3.542 12.509 1.00 56.34 176 GLU A O 1
ATOM 1357 N N . GLY A 1 177 ? 14.059 -1.538 12.463 1.00 54.84 177 GLY A N 1
ATOM 1358 C CA . GLY A 1 177 ? 14.663 -1.727 11.141 1.00 54.84 177 GLY A CA 1
ATOM 1359 C C . GLY A 1 177 ? 16.168 -2.010 11.133 1.00 54.84 177 GLY A C 1
ATOM 1360 O O . GLY A 1 177 ? 16.970 -1.081 11.063 1.00 54.84 177 GLY A O 1
ATOM 1361 N N . LYS A 1 178 ? 16.555 -3.288 11.031 1.00 49.81 178 LYS A N 1
ATOM 1362 C CA . LYS A 1 178 ? 17.697 -3.714 10.196 1.00 49.81 178 LYS A CA 1
ATOM 1363 C C . LYS A 1 178 ? 17.318 -4.983 9.436 1.00 49.81 178 LYS A C 1
ATOM 1365 O O . LYS A 1 178 ? 17.191 -6.055 10.019 1.00 49.81 178 LYS A O 1
ATOM 1370 N N . LEU A 1 179 ? 17.151 -4.849 8.123 1.00 57.72 179 LEU A N 1
ATOM 1371 C CA . LEU A 1 179 ? 16.908 -5.971 7.221 1.00 57.72 179 LEU A CA 1
ATOM 1372 C C . LEU A 1 179 ? 18.235 -6.676 6.929 1.00 57.72 179 LEU A C 1
ATOM 1374 O O . LEU A 1 179 ? 19.178 -6.049 6.458 1.00 57.72 179 LEU A O 1
ATOM 1378 N N . THR A 1 180 ? 18.313 -7.973 7.218 1.00 51.91 180 THR A N 1
ATOM 1379 C CA . THR A 1 180 ? 19.485 -8.818 6.912 1.00 51.91 180 THR A CA 1
ATOM 1380 C C . THR A 1 180 ? 19.296 -9.662 5.650 1.00 51.91 180 THR A C 1
ATOM 1382 O O . THR A 1 180 ? 20.239 -10.300 5.191 1.00 51.91 180 THR A O 1
ATOM 1385 N N . LYS A 1 181 ? 18.082 -9.672 5.088 1.00 65.38 181 LYS A N 1
ATOM 1386 C CA . LYS A 1 181 ? 17.701 -10.304 3.818 1.00 65.38 181 LYS A CA 1
ATOM 1387 C C . LYS A 1 181 ? 16.602 -9.479 3.164 1.00 65.38 181 LYS A C 1
ATOM 1389 O O . LYS A 1 181 ? 15.878 -8.776 3.874 1.00 65.38 181 LYS A O 1
ATOM 1394 N N . CYS A 1 182 ? 16.451 -9.584 1.842 1.00 71.25 182 CYS A N 1
ATOM 1395 C CA . CYS A 1 182 ? 15.276 -9.013 1.201 1.00 71.25 182 CYS A CA 1
ATOM 1396 C C . CYS A 1 182 ? 14.002 -9.641 1.815 1.00 71.25 182 CYS A C 1
ATOM 1398 O O . CYS A 1 182 ? 13.846 -10.862 1.755 1.00 71.25 182 CYS A O 1
ATOM 1400 N N . PRO A 1 183 ? 13.089 -8.834 2.384 1.00 74.81 183 PRO A N 1
ATOM 1401 C CA . PRO A 1 183 ? 11.873 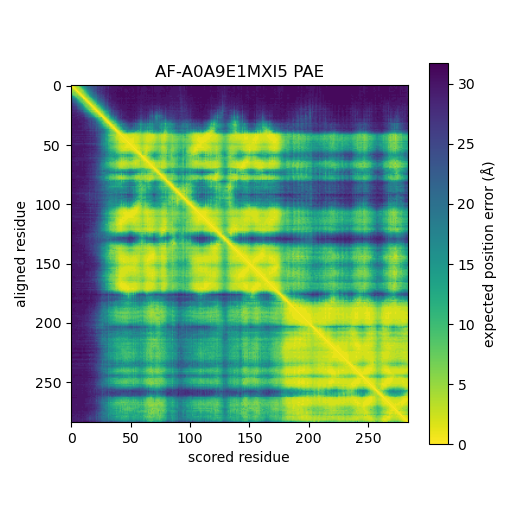-9.321 3.026 1.00 74.81 183 PRO A CA 1
ATOM 1402 C C . PRO A 1 183 ? 10.691 -9.469 2.052 1.00 74.81 183 PRO A C 1
ATOM 1404 O O . PRO A 1 183 ? 9.615 -9.900 2.461 1.00 74.81 183 PRO A O 1
ATOM 1407 N N . LEU A 1 184 ? 10.845 -9.065 0.787 1.00 80.19 184 LEU A N 1
ATOM 1408 C CA . LEU A 1 184 ? 9.751 -9.025 -0.182 1.00 80.19 184 LEU A CA 1
ATOM 1409 C C . LEU A 1 184 ? 9.524 -10.420 -0.773 1.00 80.19 184 LEU A C 1
ATOM 1411 O O . LEU A 1 184 ? 10.433 -11.011 -1.351 1.00 80.19 184 LEU A O 1
ATOM 1415 N N . GLY A 1 185 ? 8.300 -10.934 -0.654 1.00 78.62 185 GLY A N 1
ATOM 1416 C CA . GLY A 1 185 ? 7.888 -12.142 -1.373 1.00 78.62 185 GLY A CA 1
ATOM 1417 C C . GLY A 1 185 ? 7.750 -11.889 -2.878 1.00 78.62 185 GLY A C 1
ATOM 1418 O O . GLY A 1 185 ? 7.487 -10.758 -3.291 1.00 78.62 185 GLY A O 1
ATOM 1419 N N . GLU A 1 186 ? 7.866 -12.945 -3.688 1.00 78.69 186 GLU A N 1
ATOM 1420 C CA . GLU A 1 186 ? 7.839 -12.880 -5.163 1.00 78.69 186 GLU A CA 1
ATOM 1421 C C . GLU A 1 186 ? 6.637 -12.090 -5.704 1.00 78.69 186 GLU A C 1
ATOM 1423 O O . GLU A 1 186 ? 6.815 -11.156 -6.481 1.00 78.69 186 GLU A O 1
ATOM 1428 N N . GLY A 1 187 ? 5.426 -12.352 -5.197 1.00 80.56 187 GLY A N 1
ATOM 1429 C CA . GLY A 1 187 ? 4.224 -11.631 -5.635 1.00 80.56 187 GLY A CA 1
ATOM 1430 C C . GLY A 1 187 ? 4.236 -10.125 -5.330 1.00 80.56 187 GLY A C 1
ATOM 1431 O O . GLY A 1 187 ? 3.631 -9.341 -6.059 1.00 80.56 187 GLY A O 1
ATOM 1432 N N . MET A 1 188 ? 4.942 -9.680 -4.281 1.00 83.62 188 MET A N 1
ATOM 1433 C CA . MET A 1 188 ? 5.098 -8.245 -4.010 1.00 83.62 188 MET A CA 1
ATOM 1434 C C . MET A 1 188 ? 6.065 -7.604 -5.006 1.00 83.62 188 MET A C 1
ATOM 1436 O O . MET A 1 188 ? 5.767 -6.523 -5.510 1.00 83.62 188 MET A O 1
ATOM 1440 N N . VAL A 1 189 ? 7.188 -8.269 -5.300 1.00 88.50 189 VAL A N 1
ATOM 1441 C CA . VAL A 1 189 ? 8.180 -7.807 -6.285 1.00 88.50 189 VAL A CA 1
ATOM 1442 C C . VAL A 1 189 ? 7.533 -7.674 -7.660 1.00 88.50 189 VAL A C 1
ATOM 1444 O O . VAL A 1 189 ? 7.646 -6.623 -8.290 1.00 88.50 189 VAL A O 1
ATOM 1447 N N . GLU A 1 190 ? 6.783 -8.693 -8.080 1.00 88.81 190 GLU A N 1
ATOM 1448 C CA . GLU A 1 190 ? 6.071 -8.701 -9.354 1.00 88.81 190 GLU A CA 1
ATOM 1449 C C . GLU A 1 190 ? 5.075 -7.533 -9.448 1.00 88.81 190 GLU A C 1
ATOM 1451 O O . GLU A 1 190 ? 5.082 -6.774 -10.419 1.00 88.81 190 GLU A O 1
ATOM 1456 N N . ARG A 1 191 ? 4.260 -7.320 -8.406 1.00 85.12 191 ARG A N 1
ATOM 1457 C CA . ARG A 1 191 ? 3.274 -6.230 -8.376 1.00 85.12 191 ARG A CA 1
ATOM 1458 C C . ARG A 1 191 ? 3.923 -4.858 -8.538 1.00 85.12 191 ARG A C 1
ATOM 1460 O O . ARG A 1 191 ? 3.477 -4.062 -9.365 1.00 85.12 191 ARG A O 1
ATOM 1467 N N . VAL A 1 192 ? 4.951 -4.551 -7.746 1.00 88.38 192 VAL A N 1
ATOM 1468 C CA . VAL A 1 192 ? 5.570 -3.215 -7.774 1.00 88.38 192 VAL A CA 1
ATOM 1469 C C . VAL A 1 192 ? 6.387 -2.984 -9.045 1.00 88.38 192 VAL A C 1
ATOM 1471 O O . VAL A 1 192 ? 6.453 -1.853 -9.538 1.00 88.38 192 VAL A O 1
ATOM 1474 N N . ALA A 1 193 ? 6.947 -4.049 -9.626 1.00 91.56 193 ALA A N 1
ATOM 1475 C CA . ALA A 1 193 ? 7.590 -4.013 -10.932 1.00 91.56 193 ALA A CA 1
ATOM 1476 C C . ALA A 1 193 ? 6.577 -3.720 -12.046 1.00 91.56 193 ALA A C 1
ATOM 1478 O O . ALA A 1 193 ? 6.781 -2.785 -12.823 1.00 91.56 193 ALA A O 1
ATOM 1479 N N . ARG A 1 194 ? 5.451 -4.445 -12.074 1.00 90.12 194 ARG A N 1
ATOM 1480 C CA . ARG A 1 194 ? 4.344 -4.225 -13.018 1.00 90.12 194 ARG A CA 1
ATOM 1481 C C . ARG A 1 194 ? 3.840 -2.785 -12.953 1.00 90.12 194 ARG A C 1
ATOM 1483 O O . ARG A 1 194 ? 3.854 -2.092 -13.968 1.00 90.12 194 ARG A O 1
ATOM 1490 N N . ALA A 1 195 ? 3.522 -2.305 -11.749 1.00 86.31 195 ALA A N 1
ATOM 1491 C CA . ALA A 1 195 ? 3.041 -0.943 -11.532 1.00 86.31 195 ALA A CA 1
ATOM 1492 C C . ALA A 1 195 ? 4.052 0.128 -11.987 1.00 86.31 195 ALA A C 1
ATOM 1494 O O . ALA A 1 195 ? 3.664 1.146 -12.564 1.00 86.31 195 ALA A O 1
ATOM 1495 N N . SER A 1 196 ? 5.352 -0.090 -11.757 1.00 89.44 196 SER A N 1
ATOM 1496 C CA . SER A 1 196 ? 6.405 0.836 -12.200 1.00 89.44 196 SER A CA 1
ATOM 1497 C C . SER A 1 196 ? 6.528 0.876 -13.725 1.00 89.44 196 SER A C 1
ATOM 1499 O O . SER A 1 196 ? 6.591 1.957 -14.314 1.00 89.44 196 SER A O 1
ATOM 1501 N N . LEU A 1 197 ? 6.517 -0.287 -14.383 1.00 90.06 197 LEU A N 1
ATOM 1502 C CA . LEU A 1 197 ? 6.624 -0.388 -15.841 1.00 90.06 197 LEU A CA 1
ATOM 1503 C C . LEU A 1 197 ? 5.396 0.191 -16.553 1.00 90.06 197 LEU A C 1
ATOM 1505 O O . LEU A 1 197 ? 5.545 0.945 -17.513 1.00 90.06 197 LEU A O 1
ATOM 1509 N N . GLU A 1 198 ? 4.187 -0.108 -16.076 1.00 86.88 198 GLU A N 1
ATOM 1510 C CA . GLU A 1 198 ? 2.944 0.462 -16.614 1.00 86.88 198 GLU A CA 1
ATOM 1511 C C . GLU A 1 198 ? 2.917 1.985 -16.482 1.00 86.88 198 GLU A C 1
ATOM 1513 O O . GLU A 1 198 ? 2.542 2.686 -17.426 1.00 86.88 198 GLU A O 1
ATOM 1518 N N . ARG A 1 199 ? 3.377 2.520 -15.344 1.00 85.38 199 ARG A N 1
ATOM 1519 C CA . ARG A 1 199 ? 3.465 3.969 -15.137 1.00 85.38 199 ARG A CA 1
ATOM 1520 C C . ARG A 1 199 ? 4.416 4.635 -16.129 1.00 85.38 199 ARG A C 1
ATOM 1522 O O . ARG A 1 199 ? 4.087 5.703 -16.645 1.00 85.38 199 ARG A O 1
ATOM 1529 N N . LEU A 1 200 ? 5.571 4.028 -16.403 1.00 85.94 200 LEU A N 1
ATOM 1530 C CA . LEU A 1 200 ? 6.516 4.557 -17.388 1.00 85.94 200 LEU A CA 1
ATOM 1531 C C . LEU A 1 200 ? 5.950 4.511 -18.810 1.00 85.94 200 LEU A C 1
ATOM 1533 O O . LEU A 1 200 ? 6.041 5.515 -19.514 1.00 85.94 200 LEU A O 1
ATOM 1537 N N . ARG A 1 201 ? 5.296 3.407 -19.195 1.00 85.50 201 ARG A N 1
ATOM 1538 C CA . ARG A 1 201 ? 4.619 3.274 -20.500 1.00 85.50 201 ARG A CA 1
ATOM 1539 C C . ARG A 1 201 ? 3.547 4.353 -20.696 1.00 85.50 201 ARG A C 1
ATOM 1541 O O . ARG A 1 201 ? 3.492 4.992 -21.738 1.00 85.50 201 ARG A O 1
ATOM 1548 N N . ARG A 1 202 ? 2.748 4.658 -19.663 1.00 81.06 202 ARG A N 1
ATOM 1549 C CA . ARG A 1 202 ? 1.732 5.735 -19.722 1.00 81.06 202 ARG A CA 1
ATOM 1550 C C . ARG A 1 202 ? 2.325 7.139 -19.897 1.00 81.06 202 ARG A C 1
ATOM 1552 O O . ARG A 1 202 ? 1.639 8.017 -20.410 1.00 81.06 202 ARG A O 1
ATOM 1559 N N . LYS A 1 203 ? 3.568 7.378 -19.461 1.00 76.44 203 LYS A N 1
ATOM 1560 C CA . LYS A 1 203 ? 4.223 8.695 -19.566 1.00 76.44 203 LYS A CA 1
ATOM 1561 C C . LYS A 1 203 ? 4.703 9.006 -20.994 1.00 76.44 203 LYS A C 1
ATOM 1563 O O . LYS A 1 203 ? 4.922 10.175 -21.304 1.00 76.44 203 LYS A O 1
ATOM 1568 N N . GLY A 1 204 ? 4.819 7.985 -21.849 1.00 67.19 204 GLY A N 1
ATOM 1569 C CA . GLY A 1 204 ? 5.301 8.091 -23.225 1.00 67.19 204 GLY A CA 1
ATOM 1570 C C . GLY A 1 204 ? 6.812 8.341 -23.326 1.00 67.19 204 GLY A C 1
ATOM 1571 O O . GLY A 1 204 ? 7.460 8.791 -22.382 1.00 67.19 204 GLY A O 1
ATOM 1572 N N . GLY A 1 205 ? 7.392 8.033 -24.490 1.00 76.19 205 GLY A N 1
ATOM 1573 C CA . GLY A 1 205 ? 8.785 8.368 -24.830 1.00 76.19 205 GLY A CA 1
ATOM 1574 C C . GLY A 1 205 ? 9.836 7.291 -24.538 1.00 76.19 205 GLY A C 1
ATOM 1575 O O . GLY A 1 205 ? 10.981 7.448 -24.954 1.00 76.19 205 GLY A O 1
ATOM 1576 N N . PHE A 1 206 ? 9.460 6.183 -23.890 1.00 77.81 206 PHE A N 1
ATOM 1577 C CA . PHE A 1 206 ? 10.374 5.073 -23.568 1.00 77.81 206 PHE A CA 1
ATOM 1578 C C . PHE A 1 206 ? 9.886 3.704 -24.058 1.00 77.81 206 PHE A C 1
ATOM 1580 O O . PHE A 1 206 ? 10.540 2.700 -23.787 1.00 77.81 206 PHE A O 1
ATOM 1587 N N . ASP A 1 207 ? 8.772 3.639 -24.792 1.00 77.06 207 ASP A N 1
ATOM 1588 C CA . ASP A 1 207 ? 8.093 2.380 -25.134 1.00 77.06 207 ASP A CA 1
ATOM 1589 C C . ASP A 1 207 ? 9.010 1.376 -25.846 1.00 77.06 207 ASP A C 1
ATOM 1591 O O . ASP A 1 207 ? 9.067 0.209 -25.464 1.00 77.06 207 ASP A O 1
ATOM 1595 N N . GLU A 1 208 ? 9.821 1.844 -26.798 1.00 80.44 208 GLU A N 1
ATOM 1596 C CA . GLU A 1 208 ? 10.786 1.000 -27.516 1.00 80.44 208 GLU A CA 1
ATOM 1597 C C . GLU A 1 208 ? 11.898 0.435 -26.626 1.00 80.44 208 GLU A C 1
ATOM 1599 O O . GLU A 1 208 ? 12.411 -0.646 -26.902 1.00 80.44 208 GLU A O 1
ATOM 1604 N N . ARG A 1 209 ? 12.273 1.137 -25.552 1.00 81.44 209 ARG A N 1
ATOM 1605 C CA . ARG A 1 209 ? 13.283 0.661 -24.591 1.00 81.44 209 ARG A CA 1
ATOM 1606 C C . ARG A 1 209 ? 12.671 -0.191 -23.481 1.00 81.44 209 ARG A C 1
ATOM 1608 O O . ARG A 1 209 ? 13.358 -1.024 -22.905 1.00 81.44 209 ARG A O 1
ATOM 1615 N N . LEU A 1 210 ? 11.381 -0.005 -23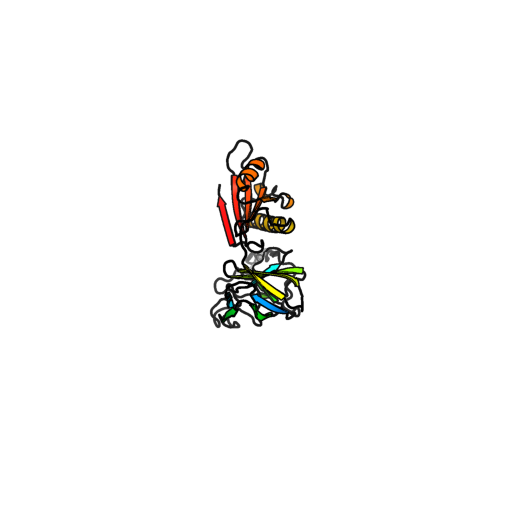.199 1.00 85.81 210 LEU A N 1
ATOM 1616 C CA . LEU A 1 210 ? 10.631 -0.748 -22.184 1.00 85.81 210 LEU A CA 1
ATOM 1617 C C . LEU A 1 210 ? 10.004 -2.048 -22.707 1.00 85.81 210 LEU A C 1
ATOM 1619 O O . LEU A 1 210 ? 9.451 -2.816 -21.911 1.00 85.81 210 LEU A O 1
ATOM 1623 N N . LYS A 1 211 ? 10.046 -2.299 -24.022 1.00 84.31 211 LYS A N 1
ATOM 1624 C CA . LYS A 1 211 ? 9.444 -3.492 -24.643 1.00 84.31 211 LYS A CA 1
ATOM 1625 C C . LYS A 1 211 ? 10.045 -4.800 -24.132 1.00 84.31 211 LYS A C 1
ATOM 1627 O O . LYS A 1 211 ? 9.329 -5.785 -23.992 1.00 84.31 211 LYS A O 1
ATOM 1632 N N . ASP A 1 212 ? 11.331 -4.772 -23.790 1.00 84.06 212 ASP A N 1
ATOM 1633 C CA . ASP A 1 212 ? 12.071 -5.933 -23.296 1.00 84.06 212 ASP A CA 1
ATOM 1634 C C . ASP A 1 212 ? 12.074 -6.019 -21.758 1.00 84.06 212 ASP A C 1
ATOM 1636 O O . ASP A 1 212 ? 12.627 -6.959 -21.192 1.00 84.06 212 ASP A O 1
ATOM 1640 N N . CYS A 1 213 ? 11.435 -5.071 -21.057 1.00 87.75 213 CYS A N 1
ATOM 1641 C CA . CYS A 1 213 ? 11.261 -5.136 -19.607 1.00 87.75 213 CYS A CA 1
ATOM 1642 C C . CYS A 1 213 ? 10.171 -6.145 -19.235 1.00 87.75 213 CYS A C 1
ATOM 1644 O O . CYS A 1 213 ? 8.973 -5.872 -19.397 1.00 87.75 213 CYS A O 1
ATOM 1646 N N . ARG A 1 214 ? 10.591 -7.280 -18.679 1.00 88.62 214 ARG A N 1
ATOM 1647 C CA . ARG A 1 214 ? 9.709 -8.321 -18.147 1.00 88.62 214 ARG A CA 1
ATOM 1648 C C . ARG A 1 214 ? 9.557 -8.178 -16.642 1.00 88.62 214 ARG A C 1
ATOM 1650 O O . ARG A 1 214 ? 10.512 -7.855 -15.939 1.00 88.62 214 ARG A O 1
ATOM 1657 N N . VAL A 1 215 ? 8.340 -8.398 -16.158 1.00 87.94 215 VAL A N 1
ATOM 1658 C CA . VAL A 1 215 ? 8.028 -8.294 -14.727 1.00 87.94 215 VAL A CA 1
ATOM 1659 C C . VAL A 1 215 ? 8.644 -9.475 -13.973 1.00 87.94 215 VAL A C 1
ATOM 1661 O O . VAL A 1 215 ? 9.108 -9.324 -12.850 1.00 87.94 215 VAL A O 1
ATOM 1664 N N . GLU A 1 216 ? 8.714 -10.627 -14.631 1.00 86.94 216 GLU A N 1
ATOM 1665 C CA . GLU A 1 216 ? 9.236 -11.894 -14.125 1.00 86.94 216 GLU A CA 1
ATOM 1666 C C . GLU A 1 216 ? 10.753 -11.849 -13.870 1.00 86.94 216 GLU A C 1
ATOM 1668 O O . GLU A 1 216 ? 11.268 -12.615 -13.061 1.00 86.94 216 GLU A O 1
ATOM 1673 N N . ASP A 1 217 ? 11.462 -10.922 -14.523 1.00 88.44 217 ASP A N 1
ATOM 1674 C CA . ASP A 1 217 ? 12.904 -10.711 -14.342 1.00 88.44 217 ASP A CA 1
ATOM 1675 C C . ASP A 1 217 ? 13.220 -9.748 -13.181 1.00 88.44 217 ASP A C 1
ATOM 1677 O O . ASP A 1 217 ? 14.398 -9.484 -12.887 1.00 88.44 217 ASP A O 1
ATOM 1681 N N . ALA A 1 218 ? 12.182 -9.197 -12.538 1.00 92.19 218 ALA A N 1
ATOM 1682 C CA . ALA A 1 218 ? 12.326 -8.308 -11.401 1.00 92.19 218 ALA A CA 1
ATOM 1683 C C . ALA A 1 218 ? 12.876 -9.064 -10.192 1.00 92.19 218 ALA A C 1
ATOM 1685 O O . ALA A 1 218 ? 12.420 -10.152 -9.843 1.00 92.19 218 ALA A O 1
ATOM 1686 N N . VAL A 1 219 ? 13.850 -8.461 -9.517 1.00 92.75 219 VAL A N 1
ATOM 1687 C CA . VAL A 1 219 ? 14.471 -9.056 -8.332 1.00 92.75 219 VAL A CA 1
ATOM 1688 C C . VAL A 1 219 ? 14.424 -8.100 -7.167 1.00 92.75 219 VAL A C 1
ATOM 1690 O O . VAL A 1 219 ? 14.497 -6.883 -7.332 1.00 92.75 219 VAL A O 1
ATOM 1693 N N . CYS A 1 220 ? 14.343 -8.661 -5.971 1.00 92.75 220 CYS A N 1
ATOM 1694 C CA . CYS A 1 220 ? 14.572 -7.884 -4.776 1.00 92.75 220 CYS A CA 1
ATOM 1695 C C . CYS A 1 220 ? 16.042 -7.934 -4.367 1.00 92.75 220 CYS A C 1
ATOM 1697 O O . CYS A 1 220 ? 16.645 -9.007 -4.350 1.00 92.75 220 CYS A O 1
ATOM 1699 N N . VAL A 1 221 ? 16.594 -6.780 -4.008 1.00 92.50 221 VAL A N 1
ATOM 1700 C CA . VAL A 1 221 ? 17.992 -6.621 -3.595 1.00 92.50 221 VAL A CA 1
ATOM 1701 C C . VAL A 1 221 ? 18.081 -5.764 -2.345 1.00 92.50 221 VAL A C 1
ATOM 1703 O O . VAL A 1 221 ? 17.254 -4.874 -2.132 1.00 92.50 221 VAL A O 1
ATOM 1706 N N . LEU A 1 222 ? 19.086 -6.014 -1.509 1.00 89.25 222 LEU A N 1
ATOM 1707 C CA . LEU A 1 222 ? 19.329 -5.154 -0.358 1.00 89.25 222 LEU A CA 1
ATOM 1708 C C . LEU A 1 222 ? 19.885 -3.783 -0.790 1.00 89.25 222 LEU A C 1
ATOM 1710 O O . LEU A 1 222 ? 20.499 -3.662 -1.854 1.00 89.25 222 LEU A O 1
ATOM 1714 N N . PRO A 1 223 ? 19.689 -2.726 0.025 1.00 88.38 223 PRO A N 1
ATOM 1715 C CA . PRO A 1 223 ? 20.149 -1.371 -0.290 1.00 88.38 223 PRO A CA 1
ATOM 1716 C C . PRO A 1 223 ? 21.632 -1.232 -0.658 1.00 88.38 223 PRO A C 1
ATOM 1718 O O . PRO A 1 223 ? 21.976 -0.337 -1.434 1.00 88.38 223 PRO A O 1
ATOM 1721 N N . ASP A 1 224 ? 22.490 -2.073 -0.089 1.00 87.94 224 ASP A N 1
ATOM 1722 C CA . ASP A 1 224 ? 23.938 -2.134 -0.297 1.00 87.94 224 ASP A CA 1
ATOM 1723 C C . ASP A 1 224 ? 24.350 -2.990 -1.509 1.00 87.94 224 ASP A C 1
ATOM 1725 O O . ASP A 1 224 ? 25.448 -2.822 -2.035 1.00 87.94 224 ASP A O 1
ATOM 1729 N N . GLU A 1 225 ? 23.455 -3.839 -2.016 1.00 91.06 225 GLU A N 1
ATOM 1730 C CA . GLU A 1 225 ? 23.694 -4.714 -3.173 1.00 91.06 225 GLU A CA 1
ATOM 1731 C C . GLU A 1 225 ? 23.310 -4.062 -4.512 1.00 91.06 225 GLU A C 1
ATOM 1733 O O . GLU A 1 225 ? 23.675 -4.563 -5.577 1.00 91.06 225 GLU A O 1
ATOM 1738 N N . VAL A 1 226 ? 22.599 -2.928 -4.479 1.00 90.88 226 VAL A N 1
ATOM 1739 C CA . VAL A 1 226 ? 22.025 -2.266 -5.666 1.00 90.88 226 VAL A CA 1
ATOM 1740 C C . VAL A 1 226 ? 23.056 -2.029 -6.770 1.00 90.88 226 VAL A C 1
ATOM 1742 O O . VAL A 1 226 ? 22.813 -2.377 -7.924 1.00 90.88 226 VAL A O 1
ATOM 1745 N N . GLU A 1 227 ? 24.209 -1.446 -6.442 1.00 90.38 227 GLU A N 1
ATOM 1746 C CA . GLU A 1 227 ? 25.221 -1.104 -7.450 1.00 90.38 227 GLU A CA 1
ATOM 1747 C C . GLU A 1 227 ? 25.906 -2.348 -8.032 1.00 90.38 227 GLU A C 1
ATOM 1749 O O . GLU A 1 227 ? 26.212 -2.396 -9.226 1.00 90.38 227 GLU A O 1
ATOM 1754 N N . ALA A 1 228 ? 26.085 -3.393 -7.219 1.00 90.62 228 ALA A N 1
ATOM 1755 C CA . ALA A 1 228 ? 26.603 -4.671 -7.692 1.00 90.62 228 ALA A CA 1
ATOM 1756 C C . ALA A 1 228 ? 25.615 -5.348 -8.658 1.00 90.62 228 ALA A C 1
ATOM 1758 O O . ALA A 1 228 ? 26.025 -5.831 -9.718 1.00 90.62 228 ALA A O 1
ATOM 1759 N N . GLU A 1 229 ? 24.316 -5.329 -8.342 1.00 91.50 229 GLU A N 1
ATOM 1760 C CA . GLU A 1 229 ? 23.291 -5.939 -9.193 1.00 91.50 229 GLU A CA 1
ATOM 1761 C C . GLU A 1 229 ? 23.069 -5.142 -10.490 1.00 91.50 229 GLU A C 1
ATOM 1763 O O . GLU A 1 229 ? 22.945 -5.746 -11.558 1.00 91.50 229 GLU A O 1
ATOM 1768 N N . LYS A 1 230 ? 23.118 -3.800 -10.453 1.00 89.12 230 LYS A N 1
ATOM 1769 C CA . LYS A 1 230 ? 23.116 -2.965 -11.673 1.00 89.12 230 LYS A CA 1
ATOM 1770 C C . LYS A 1 230 ? 24.275 -3.330 -12.597 1.00 89.12 230 LYS A C 1
ATOM 1772 O O . LYS A 1 230 ? 24.064 -3.548 -13.788 1.00 89.12 230 LYS A O 1
ATOM 1777 N N . LYS A 1 231 ? 25.487 -3.465 -12.048 1.00 87.94 231 LYS A N 1
ATOM 1778 C CA . LYS A 1 231 ? 26.679 -3.844 -12.819 1.00 87.94 231 LYS A CA 1
ATOM 1779 C C . LYS A 1 231 ? 26.541 -5.233 -13.445 1.00 87.94 231 LYS A C 1
ATOM 1781 O O . LYS A 1 231 ? 26.877 -5.416 -14.611 1.00 87.94 231 LYS A O 1
ATOM 1786 N N . LYS A 1 232 ? 26.013 -6.208 -12.699 1.00 88.94 232 LYS A N 1
ATOM 1787 C CA . LYS A 1 232 ? 25.739 -7.564 -13.206 1.00 88.94 232 LYS A CA 1
ATOM 1788 C C . LYS A 1 232 ? 24.741 -7.563 -14.371 1.00 88.94 232 LYS A C 1
ATOM 1790 O O . LYS A 1 232 ? 24.811 -8.434 -15.232 1.00 88.94 232 LYS A O 1
ATOM 1795 N N . ARG A 1 233 ? 23.835 -6.584 -14.402 1.00 87.38 233 ARG A N 1
ATOM 1796 C CA . ARG A 1 233 ? 22.745 -6.462 -15.380 1.00 87.38 233 ARG A CA 1
ATOM 1797 C C . ARG A 1 233 ? 23.009 -5.454 -16.495 1.00 87.38 233 ARG A C 1
ATOM 1799 O O . ARG A 1 233 ? 22.124 -5.214 -17.306 1.00 87.38 233 ARG A O 1
ATOM 1806 N N . GLN A 1 234 ? 24.222 -4.917 -16.599 1.00 84.88 234 GLN A N 1
ATOM 1807 C CA . GLN A 1 234 ? 24.584 -3.931 -17.623 1.00 84.88 234 GLN A CA 1
ATOM 1808 C C . GLN A 1 234 ? 24.431 -4.459 -19.065 1.00 84.88 234 GLN A C 1
ATOM 1810 O O . GLN A 1 234 ? 24.243 -3.677 -19.988 1.00 84.88 234 GLN A O 1
ATOM 1815 N N . SER A 1 235 ? 24.483 -5.780 -19.267 1.00 82.44 235 SER A N 1
ATOM 1816 C CA . SER A 1 235 ? 24.242 -6.426 -20.566 1.00 82.44 235 SER A CA 1
ATOM 1817 C C . SER A 1 235 ? 22.766 -6.722 -20.864 1.00 82.44 235 SER A C 1
ATOM 1819 O O . SER A 1 235 ? 22.448 -7.178 -21.961 1.00 82.44 235 SER A O 1
ATOM 1821 N N . SER A 1 236 ? 21.863 -6.511 -19.903 1.00 84.12 236 SER A N 1
ATOM 1822 C CA . SER A 1 236 ? 20.421 -6.726 -20.080 1.00 84.12 236 SER A CA 1
ATOM 1823 C C . SER A 1 236 ? 19.787 -5.487 -20.703 1.00 84.12 236 SER A C 1
ATOM 1825 O O . SER A 1 236 ? 20.136 -4.382 -20.326 1.00 84.12 236 SER A O 1
ATOM 1827 N N . ALA A 1 237 ? 18.821 -5.635 -21.612 1.00 84.88 237 ALA A N 1
ATOM 1828 C CA . ALA A 1 237 ? 18.146 -4.478 -22.220 1.00 84.88 237 ALA A CA 1
ATOM 1829 C C . ALA A 1 237 ? 17.377 -3.625 -21.190 1.00 84.88 237 ALA A C 1
ATOM 1831 O O . ALA A 1 237 ? 17.253 -2.409 -21.331 1.00 84.88 237 ALA A O 1
ATOM 1832 N N . CYS A 1 238 ? 16.873 -4.277 -20.143 1.00 89.75 238 CYS A N 1
ATOM 1833 C CA . CYS A 1 238 ? 16.153 -3.660 -19.045 1.00 89.75 238 CYS A CA 1
ATOM 1834 C C . CYS A 1 238 ? 16.287 -4.511 -17.782 1.00 89.75 238 CYS A C 1
ATOM 1836 O O . CYS A 1 238 ? 16.474 -5.728 -17.849 1.00 89.75 238 CYS A O 1
ATOM 1838 N N . SER A 1 239 ? 16.195 -3.889 -16.612 1.00 91.81 239 SER A N 1
ATOM 1839 C CA . SER A 1 239 ? 16.126 -4.593 -15.334 1.00 91.81 239 SER A CA 1
ATOM 1840 C C . SER A 1 239 ? 15.283 -3.835 -14.324 1.00 91.81 239 SER A C 1
ATOM 1842 O O . SER A 1 239 ? 15.314 -2.607 -14.281 1.00 91.81 239 SER A O 1
ATOM 1844 N N . VAL A 1 240 ? 14.555 -4.576 -13.489 1.00 94.50 240 VAL A N 1
ATOM 1845 C CA . VAL A 1 240 ? 13.747 -4.008 -12.409 1.00 94.50 240 VAL A CA 1
ATOM 1846 C C . VAL A 1 240 ? 14.264 -4.525 -11.071 1.00 94.50 240 VAL A C 1
ATOM 1848 O O . VAL A 1 240 ? 14.343 -5.734 -10.860 1.00 94.50 240 VAL A O 1
ATOM 1851 N N . LEU A 1 241 ? 14.642 -3.614 -10.176 1.00 94.88 241 LEU A N 1
ATOM 1852 C CA . LEU A 1 241 ? 15.165 -3.941 -8.848 1.00 94.88 241 LEU A CA 1
ATOM 1853 C C . LEU A 1 241 ? 14.235 -3.366 -7.780 1.00 94.88 241 LEU A C 1
ATOM 1855 O O . LEU A 1 241 ? 14.022 -2.158 -7.749 1.00 94.88 241 LEU A O 1
ATOM 1859 N N . ALA A 1 242 ? 13.708 -4.205 -6.894 1.00 93.69 242 ALA A N 1
ATOM 1860 C CA . ALA A 1 242 ? 12.959 -3.785 -5.715 1.00 93.69 242 ALA A CA 1
ATOM 1861 C C . ALA A 1 242 ? 13.903 -3.705 -4.503 1.00 93.69 242 ALA A C 1
ATOM 1863 O O . ALA A 1 242 ? 14.589 -4.670 -4.177 1.00 93.69 242 ALA A O 1
ATOM 1864 N N . VAL A 1 243 ? 13.950 -2.554 -3.840 1.00 92.00 243 VAL A N 1
ATOM 1865 C CA . VAL A 1 243 ? 14.939 -2.205 -2.817 1.00 92.00 243 VAL A CA 1
ATOM 1866 C C . VAL A 1 243 ? 14.220 -1.703 -1.559 1.00 92.00 243 VAL A C 1
ATOM 1868 O O . VAL A 1 243 ? 13.647 -0.613 -1.560 1.00 92.00 243 VAL A O 1
ATOM 1871 N N . PRO A 1 244 ? 14.239 -2.456 -0.450 1.00 86.25 244 PRO A N 1
ATOM 1872 C CA . PRO A 1 244 ? 13.593 -2.043 0.789 1.00 86.25 244 PRO A CA 1
ATOM 1873 C C . PRO A 1 244 ? 14.494 -1.058 1.560 1.00 86.25 244 PRO A C 1
ATOM 1875 O O . PRO A 1 244 ? 15.503 -1.445 2.148 1.00 86.25 244 PRO A O 1
ATOM 1878 N N . ARG A 1 245 ? 14.135 0.228 1.581 1.00 77.12 245 ARG A N 1
ATOM 1879 C CA . ARG A 1 245 ? 14.866 1.339 2.226 1.00 77.12 245 ARG A CA 1
ATOM 1880 C C . ARG A 1 245 ? 14.008 2.096 3.249 1.00 77.12 245 ARG A C 1
ATOM 1882 O O . ARG A 1 245 ? 13.900 3.314 3.171 1.00 77.12 245 ARG A O 1
ATOM 1889 N N . GLY A 1 246 ? 13.334 1.419 4.178 1.00 69.62 246 GLY A N 1
ATOM 1890 C CA . GLY A 1 246 ? 12.342 2.062 5.067 1.00 69.62 246 GLY A CA 1
ATOM 1891 C C . GLY A 1 246 ? 11.080 2.574 4.339 1.00 69.62 246 GLY A C 1
ATOM 1892 O O . GLY A 1 246 ? 10.001 2.555 4.910 1.00 69.62 246 GLY A O 1
ATOM 1893 N N . GLU A 1 247 ? 11.202 2.943 3.064 1.00 79.06 247 GLU A N 1
ATOM 1894 C CA . GLU A 1 247 ? 10.213 2.926 1.985 1.00 79.06 247 GLU A CA 1
ATOM 1895 C C . GLU A 1 247 ? 10.645 1.884 0.931 1.00 79.06 247 GLU A C 1
ATOM 1897 O O . GLU A 1 247 ? 11.802 1.462 0.917 1.00 79.06 247 GLU A O 1
ATOM 1902 N N . LEU A 1 248 ? 9.747 1.427 0.057 1.00 87.50 248 LEU A N 1
ATOM 1903 C CA . LEU A 1 248 ? 10.095 0.461 -0.990 1.00 87.50 248 LEU A CA 1
ATOM 1904 C C . LEU A 1 248 ? 10.475 1.197 -2.278 1.00 87.50 248 LEU A C 1
ATOM 1906 O O . LEU A 1 248 ? 9.618 1.726 -2.972 1.00 87.50 248 LEU A O 1
ATOM 1910 N N . GLU A 1 249 ? 11.753 1.227 -2.629 1.00 92.69 249 GLU A N 1
ATOM 1911 C CA . GLU A 1 249 ? 12.223 1.805 -3.889 1.00 92.69 249 GLU A CA 1
ATOM 1912 C C . GLU A 1 249 ? 12.217 0.742 -4.995 1.00 92.69 249 GLU A C 1
ATOM 1914 O O . GLU A 1 249 ? 12.781 -0.331 -4.832 1.00 92.69 249 GLU A O 1
ATOM 1919 N N . VAL A 1 250 ? 11.617 1.031 -6.146 1.00 94.12 250 VAL A N 1
ATOM 1920 C CA . VAL A 1 250 ? 11.694 0.198 -7.349 1.00 94.12 250 VAL A CA 1
ATOM 1921 C C . VAL A 1 250 ? 12.462 0.947 -8.421 1.00 94.12 250 VAL A C 1
ATOM 1923 O O . VAL A 1 250 ? 12.031 1.995 -8.900 1.00 94.12 250 VAL A O 1
ATOM 1926 N N . LEU A 1 251 ? 13.597 0.387 -8.810 1.00 94.44 251 LEU A N 1
ATOM 1927 C CA . LEU A 1 251 ? 14.467 0.908 -9.849 1.00 94.44 251 LEU A CA 1
ATOM 1928 C C . LEU A 1 251 ? 14.130 0.221 -11.165 1.00 94.44 251 LEU A C 1
ATOM 1930 O O . LEU A 1 251 ? 14.343 -0.981 -11.295 1.00 94.44 251 LEU A O 1
ATOM 1934 N N . VAL A 1 252 ? 13.663 0.979 -12.153 1.00 93.88 252 VAL A N 1
ATOM 1935 C CA . VAL A 1 252 ? 13.673 0.532 -13.550 1.00 93.88 252 VAL A CA 1
ATOM 1936 C C . VAL A 1 252 ? 14.959 1.053 -14.173 1.00 93.88 252 VAL A C 1
ATOM 1938 O O . VAL A 1 252 ? 15.122 2.260 -14.352 1.00 93.88 252 VAL A O 1
ATOM 1941 N N . TYR A 1 253 ? 15.885 0.139 -14.442 1.00 91.12 253 TYR A N 1
ATOM 1942 C CA . TYR A 1 253 ? 17.189 0.429 -15.017 1.00 91.12 253 TYR A CA 1
ATOM 1943 C C . TYR A 1 253 ? 17.209 0.061 -16.498 1.00 91.12 253 TYR A C 1
ATOM 1945 O O . TYR A 1 253 ? 16.991 -1.096 -16.864 1.00 91.12 253 TYR A O 1
ATOM 1953 N N . LEU A 1 254 ? 17.490 1.057 -17.334 1.00 90.25 254 LEU A N 1
ATOM 1954 C CA . LEU A 1 254 ? 17.667 0.929 -18.774 1.00 90.25 254 LEU A CA 1
ATOM 1955 C C . LEU A 1 254 ? 19.126 1.263 -19.108 1.00 90.25 254 LEU A C 1
ATOM 1957 O O . LEU A 1 254 ? 19.431 2.431 -19.386 1.00 90.25 254 LEU A O 1
ATOM 1961 N N . PRO A 1 255 ? 20.042 0.280 -19.061 1.00 85.06 255 PRO A N 1
ATOM 1962 C CA . PRO A 1 255 ? 21.431 0.516 -19.426 1.00 85.06 255 PRO A CA 1
ATOM 1963 C C . PRO A 1 255 ? 21.534 1.016 -20.870 1.00 85.06 255 PRO A C 1
ATOM 1965 O O . PRO A 1 255 ? 20.669 0.770 -21.719 1.00 85.06 255 PRO A O 1
ATOM 1968 N N . LEU A 1 256 ? 22.598 1.764 -21.140 1.00 81.56 256 LEU A N 1
ATOM 1969 C CA . LEU A 1 256 ? 22.990 2.077 -22.509 1.00 81.56 256 LEU A CA 1
ATOM 1970 C C . LEU A 1 256 ? 23.617 0.830 -23.176 1.00 81.56 256 LEU A C 1
ATOM 1972 O O . LEU A 1 256 ? 23.957 -0.127 -22.475 1.00 81.56 256 LEU A O 1
ATOM 1976 N N . PRO A 1 257 ? 23.750 0.800 -24.518 1.00 73.69 257 PRO A N 1
ATOM 1977 C CA . PRO A 1 257 ? 24.314 -0.340 -25.234 1.00 73.69 257 PRO A CA 1
ATOM 1978 C C . PRO A 1 257 ? 25.682 -0.796 -24.694 1.00 73.69 257 PRO A C 1
ATOM 1980 O O . PRO A 1 257 ? 26.403 0.005 -24.085 1.00 73.69 257 PRO A O 1
ATOM 1983 N N . PRO A 1 258 ? 26.075 -2.059 -24.956 1.00 64.69 258 PRO A N 1
ATOM 1984 C CA . PRO A 1 258 ? 27.403 -2.558 -24.607 1.00 64.69 258 PRO A CA 1
ATOM 1985 C C . PRO A 1 258 ? 28.487 -1.559 -25.044 1.00 64.69 258 PRO A C 1
ATOM 1987 O O . PRO A 1 258 ? 28.373 -0.969 -26.115 1.00 64.69 258 PRO A O 1
ATOM 1990 N N . ASP A 1 259 ? 29.495 -1.344 -24.192 1.00 67.94 259 ASP A N 1
ATOM 1991 C CA . ASP A 1 259 ? 30.605 -0.381 -24.361 1.00 67.94 259 ASP A CA 1
ATOM 1992 C C . ASP A 1 259 ? 30.315 1.091 -24.009 1.00 67.94 259 ASP A C 1
ATOM 1994 O O . ASP A 1 259 ? 31.172 1.958 -24.192 1.00 67.94 259 ASP A O 1
ATOM 1998 N N . THR A 1 260 ? 29.156 1.388 -23.413 1.00 67.56 260 THR A N 1
ATOM 1999 C CA . THR A 1 260 ? 28.863 2.708 -22.829 1.00 67.56 260 THR A CA 1
ATOM 2000 C C . THR A 1 260 ? 28.628 2.632 -21.318 1.00 67.56 260 THR A C 1
ATOM 2002 O O . THR A 1 260 ? 28.130 1.639 -20.783 1.00 67.56 260 THR A O 1
ATOM 2005 N N . VAL A 1 261 ? 29.046 3.680 -20.600 1.00 66.94 261 VAL A N 1
ATOM 2006 C CA . VAL A 1 261 ? 28.837 3.813 -19.151 1.00 66.94 261 VAL A CA 1
ATOM 2007 C C . VAL A 1 261 ? 27.613 4.690 -18.922 1.00 66.94 261 VAL A C 1
ATOM 2009 O O . VAL A 1 261 ? 27.538 5.785 -19.473 1.00 66.94 261 VAL A O 1
ATOM 2012 N N . GLY A 1 262 ? 26.680 4.219 -18.097 1.00 73.31 262 GLY A N 1
ATOM 2013 C CA . GLY A 1 262 ? 25.474 4.959 -17.728 1.00 73.31 262 GLY A CA 1
ATOM 2014 C C . GLY A 1 262 ? 24.195 4.229 -18.119 1.00 73.31 262 GLY A C 1
ATOM 2015 O O . GLY A 1 262 ? 24.183 3.014 -18.344 1.00 73.31 262 GLY A O 1
ATOM 2016 N N . GLY A 1 263 ? 23.098 4.970 -18.145 1.00 84.44 263 GLY A N 1
ATOM 2017 C CA . GLY A 1 263 ? 21.773 4.427 -18.401 1.00 84.44 263 GLY A CA 1
ATOM 2018 C C . GLY A 1 263 ? 20.713 5.230 -17.685 1.00 84.44 263 GLY A C 1
ATOM 2019 O O . GLY A 1 263 ? 20.984 5.902 -16.696 1.00 84.44 263 GLY A O 1
ATOM 2020 N N . ASP A 1 264 ? 19.490 5.107 -18.171 1.00 89.12 264 ASP A N 1
ATOM 2021 C CA . ASP A 1 264 ? 18.373 5.783 -17.540 1.00 89.12 264 ASP A CA 1
ATOM 2022 C C . ASP A 1 264 ? 17.917 4.955 -16.338 1.00 89.12 264 ASP A C 1
ATOM 2024 O O . ASP A 1 264 ? 17.683 3.746 -16.438 1.00 89.12 264 ASP A O 1
ATOM 2028 N N . VAL A 1 265 ? 17.791 5.613 -15.192 1.00 91.31 265 VAL A N 1
ATOM 2029 C CA . VAL A 1 265 ? 17.290 5.024 -13.953 1.00 91.31 265 VAL A CA 1
ATOM 2030 C C . VAL A 1 265 ? 16.024 5.761 -13.550 1.00 91.31 265 VAL A C 1
ATOM 2032 O O . VAL A 1 265 ? 16.025 6.973 -13.329 1.00 91.31 265 VAL A O 1
ATOM 2035 N N . PHE A 1 266 ? 14.937 5.009 -13.404 1.00 92.69 266 PHE A N 1
ATOM 2036 C CA . PHE A 1 266 ? 13.685 5.510 -12.851 1.00 92.69 266 PHE A CA 1
ATOM 2037 C C . PHE A 1 266 ? 13.452 4.885 -11.480 1.00 92.69 266 PHE A C 1
ATOM 2039 O O . PHE A 1 266 ? 13.105 3.707 -11.386 1.00 92.69 266 PHE A O 1
ATOM 2046 N N . SER A 1 267 ? 13.602 5.680 -10.425 1.00 93.06 267 SER A N 1
ATOM 2047 C CA . SER A 1 267 ? 13.287 5.275 -9.055 1.00 93.06 267 SER A CA 1
ATOM 2048 C C . SER A 1 267 ? 11.831 5.598 -8.740 1.00 93.06 267 SER A C 1
ATOM 2050 O O . SER A 1 267 ? 11.440 6.764 -8.692 1.00 93.06 267 SER A O 1
ATOM 2052 N N . HIS A 1 268 ? 11.026 4.574 -8.490 1.00 91.62 268 HIS A N 1
ATOM 2053 C CA . HIS A 1 268 ? 9.657 4.684 -8.002 1.00 91.62 268 HIS A CA 1
ATOM 2054 C C . HIS A 1 268 ? 9.636 4.330 -6.520 1.00 91.62 268 HIS A C 1
ATOM 2056 O O . HIS A 1 268 ? 9.959 3.213 -6.144 1.00 91.62 268 HIS A O 1
ATOM 2062 N N . PHE A 1 269 ? 9.257 5.271 -5.670 1.00 88.00 269 PHE A N 1
ATOM 2063 C CA . PHE A 1 269 ? 9.188 5.062 -4.230 1.00 88.00 269 PHE A CA 1
ATOM 2064 C C . PHE A 1 269 ? 7.762 4.697 -3.858 1.00 88.00 269 PHE A C 1
ATOM 2066 O O . PHE A 1 269 ? 6.840 5.486 -4.076 1.00 88.00 269 PHE A O 1
ATOM 2073 N N . PHE A 1 270 ? 7.596 3.502 -3.320 1.00 85.56 270 PHE A N 1
ATOM 2074 C CA . PHE A 1 270 ? 6.363 2.955 -2.798 1.00 85.56 270 PHE A CA 1
ATOM 2075 C C . PHE A 1 270 ? 6.377 2.986 -1.273 1.00 85.56 270 PHE A C 1
ATOM 2077 O O . PHE A 1 270 ? 7.431 3.016 -0.636 1.00 85.56 270 PHE A O 1
ATOM 2084 N N . ASP A 1 271 ? 5.197 2.913 -0.671 1.00 76.81 271 ASP A N 1
ATOM 2085 C CA . ASP A 1 271 ? 5.109 2.518 0.727 1.00 76.81 271 ASP A CA 1
ATOM 2086 C C . ASP A 1 271 ? 5.697 1.105 0.921 1.00 76.81 271 ASP A C 1
ATOM 2088 O O . ASP A 1 271 ? 5.786 0.323 -0.025 1.00 76.81 271 ASP A O 1
ATOM 2092 N N . VAL A 1 272 ? 6.093 0.757 2.148 1.00 76.12 272 VAL A N 1
ATOM 2093 C CA . VAL A 1 272 ? 6.758 -0.530 2.457 1.00 76.12 272 VAL A CA 1
ATOM 2094 C C . VAL A 1 272 ? 5.988 -1.776 2.009 1.00 76.12 272 VAL A C 1
ATOM 2096 O O . VAL A 1 272 ? 6.587 -2.832 1.840 1.00 76.12 272 VAL A O 1
ATOM 2099 N N . ASP A 1 273 ? 4.677 -1.660 1.795 1.00 76.38 273 ASP A N 1
ATOM 2100 C CA . ASP A 1 273 ? 3.825 -2.757 1.341 1.00 76.38 273 ASP A CA 1
ATOM 2101 C C . ASP A 1 273 ? 3.632 -2.788 -0.185 1.00 76.38 273 ASP A C 1
ATOM 2103 O O . ASP A 1 273 ? 2.944 -3.671 -0.702 1.00 76.38 273 ASP A O 1
ATOM 2107 N N . GLY A 1 274 ? 4.218 -1.854 -0.938 1.00 75.94 274 GLY A N 1
ATOM 2108 C CA . GLY A 1 274 ? 4.120 -1.834 -2.397 1.00 75.94 274 GLY A CA 1
ATOM 2109 C C . GLY A 1 274 ? 2.694 -1.607 -2.896 1.00 75.94 274 GLY A C 1
ATOM 2110 O O . GLY A 1 274 ? 2.270 -2.2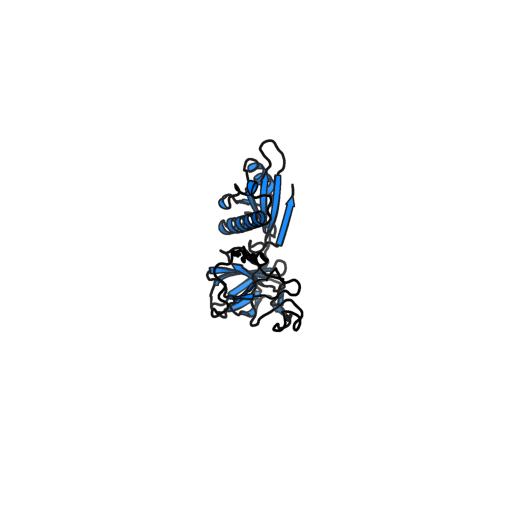42 -3.863 1.00 75.94 274 GLY A O 1
ATOM 2111 N N . THR A 1 275 ? 1.938 -0.772 -2.187 1.00 74.12 275 THR A N 1
ATOM 2112 C CA . THR A 1 275 ? 0.517 -0.483 -2.425 1.00 74.12 275 THR A CA 1
ATOM 2113 C C . THR A 1 275 ? 0.257 0.942 -2.894 1.00 74.12 275 THR A C 1
ATOM 2115 O O . THR A 1 275 ? -0.792 1.230 -3.465 1.00 74.12 275 THR A O 1
ATOM 2118 N N . ARG A 1 276 ? 1.205 1.859 -2.689 1.00 73.38 276 ARG A N 1
ATOM 2119 C CA . ARG A 1 276 ? 1.067 3.246 -3.135 1.00 73.38 276 ARG A CA 1
ATOM 2120 C C . ARG A 1 276 ? 2.405 3.819 -3.557 1.00 73.38 276 ARG A C 1
ATOM 2122 O O . ARG A 1 276 ? 3.348 3.774 -2.782 1.00 73.38 276 ARG A O 1
ATOM 2129 N N . VAL A 1 277 ? 2.453 4.441 -4.736 1.00 79.31 277 VAL A N 1
ATOM 2130 C CA . VAL A 1 277 ? 3.604 5.246 -5.175 1.00 79.31 277 VAL A CA 1
ATOM 2131 C C . VAL A 1 277 ? 3.539 6.627 -4.516 1.00 79.31 277 VAL A C 1
ATOM 2133 O O . VAL A 1 277 ? 2.562 7.357 -4.685 1.00 79.31 277 VAL A O 1
ATOM 2136 N N . HIS A 1 278 ? 4.586 6.998 -3.786 1.00 77.69 278 HIS A N 1
ATOM 2137 C CA . HIS A 1 278 ? 4.762 8.304 -3.152 1.00 77.69 278 HIS A CA 1
ATOM 2138 C C . HIS A 1 278 ? 5.520 9.292 -4.032 1.00 77.69 278 HIS A C 1
ATOM 2140 O O . HIS A 1 278 ? 5.183 10.474 -4.076 1.00 77.69 278 HIS A O 1
ATOM 2146 N N . ARG A 1 279 ? 6.563 8.820 -4.718 1.00 82.62 279 ARG A N 1
ATOM 2147 C CA . ARG A 1 279 ? 7.504 9.678 -5.441 1.00 82.62 279 ARG A CA 1
ATOM 2148 C C . ARG A 1 279 ? 8.092 8.936 -6.632 1.00 82.62 279 ARG A C 1
ATOM 2150 O O . ARG A 1 279 ? 8.263 7.725 -6.583 1.00 82.62 279 ARG A O 1
ATOM 2157 N N . VAL A 1 280 ? 8.432 9.674 -7.686 1.00 84.50 280 VAL A N 1
ATOM 2158 C CA . VAL A 1 280 ? 9.199 9.154 -8.824 1.00 84.50 280 VAL A CA 1
ATOM 2159 C C . VAL A 1 280 ? 10.371 10.088 -9.095 1.00 84.50 280 VAL A C 1
ATOM 2161 O O . VAL A 1 280 ? 10.180 11.301 -9.160 1.00 84.50 280 VAL A O 1
ATOM 2164 N N . VAL A 1 281 ? 11.569 9.529 -9.243 1.00 89.06 281 VAL A N 1
ATOM 2165 C CA . VAL A 1 281 ? 12.810 10.248 -9.552 1.00 89.06 281 VAL A CA 1
ATOM 2166 C C . VAL A 1 281 ? 13.418 9.656 -10.818 1.00 89.06 281 VAL A C 1
ATOM 2168 O O . VAL A 1 281 ? 13.362 8.449 -11.036 1.00 89.06 281 VAL A O 1
ATOM 2171 N N . TYR A 1 282 ? 13.975 10.521 -11.659 1.00 88.88 282 TYR A N 1
ATOM 2172 C CA . TYR A 1 282 ? 14.695 10.144 -12.869 1.00 88.88 282 TYR A CA 1
ATOM 2173 C C . TYR A 1 282 ? 16.158 10.564 -12.737 1.00 88.88 282 TYR A C 1
ATOM 2175 O O . TYR A 1 282 ? 16.449 11.666 -12.265 1.00 88.88 282 TYR A O 1
ATOM 2183 N N . THR A 1 283 ? 17.071 9.686 -13.135 1.00 85.75 283 THR A N 1
ATOM 2184 C CA . THR A 1 283 ? 18.515 9.935 -13.161 1.00 85.75 283 THR A CA 1
ATOM 2185 C C . THR A 1 283 ? 19.099 9.328 -14.432 1.00 85.75 283 THR A C 1
ATOM 2187 O O . THR A 1 283 ? 18.612 8.295 -14.890 1.00 85.75 283 THR A O 1
ATOM 2190 N N . GLN A 1 284 ? 20.108 9.988 -14.996 1.00 81.44 284 GLN A N 1
ATOM 2191 C CA . GLN A 1 284 ? 20.799 9.601 -16.225 1.00 81.44 284 GLN A CA 1
ATOM 2192 C C . GLN A 1 284 ? 22.302 9.490 -15.974 1.00 81.44 284 GLN A C 1
ATOM 2194 O O . GLN A 1 284 ? 22.800 10.312 -15.168 1.00 81.44 284 GLN A O 1
#

pLDDT: mean 73.77, std 19.23, range [26.41, 97.44]

Solvent-accessible surface area (backbone atoms only — not comparable to full-atom values): 16672 Å² total; per-residue (Å²): 135,87,90,84,93,83,89,88,82,85,90,77,76,84,77,71,76,74,73,67,80,70,82,75,80,61,91,67,73,69,81,68,53,66,79,54,86,53,44,59,21,43,41,33,43,31,29,70,33,94,54,68,45,76,42,55,42,35,68,55,98,67,31,56,56,44,45,32,61,72,86,56,82,83,59,74,42,32,67,27,53,96,60,69,44,36,66,46,66,54,70,41,86,92,33,60,81,36,53,71,74,62,75,44,82,45,75,35,45,53,78,34,68,50,74,48,83,36,38,43,28,28,23,35,75,58,91,84,51,96,83,43,47,48,43,55,64,27,46,56,71,73,45,52,29,40,40,35,39,67,58,92,62,33,42,15,58,34,80,47,59,37,81,47,70,60,72,46,61,24,56,21,35,68,68,82,89,79,82,91,60,68,87,73,52,69,72,53,45,35,49,42,39,44,55,52,53,54,54,51,55,74,67,56,95,45,55,86,62,48,69,69,52,54,44,87,70,39,43,72,38,46,75,86,44,48,67,60,52,51,62,75,42,42,86,37,70,33,45,34,39,34,27,71,65,94,35,24,34,33,34,43,37,35,41,39,63,87,96,54,89,62,35,44,35,39,39,37,31,20,40,76,81,55,55,45,80,78,48,75,48,78,50,108

Nearest PDB structures (foldseek):
  1vyg-assembly1_A  TM=2.752E-01  e=1.863E+00  Schistosoma mansoni
  7chh-assembly1_B  TM=1.849E-01  e=2.977E+00  Severe acute respiratory syndrome coronavirus 2
  7m6g-assembly1_B  TM=1.909E-01  e=6.009E+00  Severe acute respiratory syndrome coronavirus 2
  7v20-assembly1_B  TM=1.590E-01  e=6.371E+00  Severe acute respiratory syndrome coronavirus 2

Foldseek 3Di:
DDDDDDDDDDDDPPPPPPPPPDPPVPVDDPDFPLPPQAQKAKEKEFEQEQFKDKFFDWQDPRHQKDKFALPDAQFRKGFHAPDWAWQADECDDPNPRHDDIDGDIDIAGNRGMDMDITRQWIWGWDPPDPHITTTRTGHDDFHWMWMWGDDPQWIFIFIDTPPDHYYTYTYIYGDDDDDPDQPDDLSLQLNLQVNVLVVVVVVDDCCVLSVQPDSNQEEEDEPVCVVVVCVVCLQPSWYWYWYQDCWTWIWIWGHDHPPDPDTKIWIFTHGNSSNDTDDIDIDD

Mean predicted aligned error: 13.96 Å

Radius of gyration: 25.45 Å; Cα contacts (8 Å, |Δi|>4): 561; chains: 1; bounding box: 70×53×94 Å
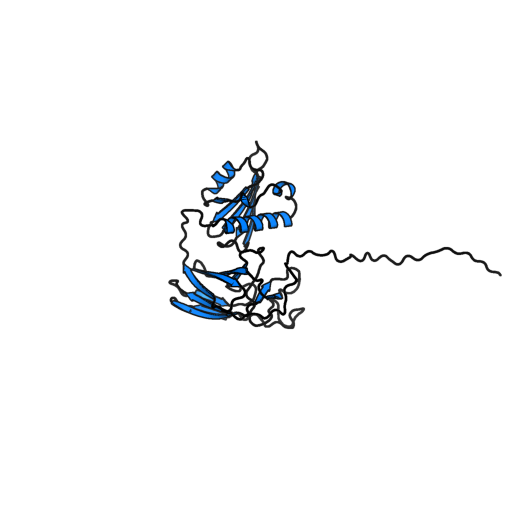
Secondary structure (DSSP, 8-state):
--------------------------S-SS---TTSPP--EEEEEEE-SSS-EEEEE-SSTT-SEEEEESSS----EEE--SS-BEES-TTSTT-TTPBP---EEEEE-TT-EEEEEE-SEEEEE-TT-TT-EEEEEEEPPSEEEEEEEEETTEEEEEEEEES--S-EEEEEEE-----SS----HHHHHHHHHHHHHHHHHH-S-HHHHTT--STT-EE--TTTHHHHHHHTTTSS-EEEEEEESEEEEEEEEEPSTT---EEEEEEEEPTTSS-EEEEEEE-